Protein AF-A0A7Y4TF47-F1 (afdb_monomer_lite)

Radius of gyration: 18.46 Å; chains: 1; bounding box: 46×38×49 Å

pLDDT: mean 93.74, std 9.65, range [33.19, 98.75]

Sequence (230 aa):
VYDLLIEALPPLPFFGERDPVKQDLPLPLTLAPALSTHVWNFVHEVVAVQLLRPALIAKFHEPLQRHYDLVFGPGAREQAGSLPGGTSGGRLMLRRPGYHLDPHRDPKRSLLTCLLYLARPGDDERYGTQIFRVEGDAEAGYKQTYYPEQEGHRCELAGVVPFRANTMLVFLNSKGAHGADIPEDAPADLERYTYQFYVTPRADALSALVKSLPKERRAQWRNKGQARGA

Secondary structure (DSSP, 8-state):
-HHHHHHTPPPGGGS-TT-SSEEEEESS-SSS-HHHHHHHHHIIIIIIIIIIHHHHHHHTHHHHHHHHHHHT-GGGHHHHHTSPEEEEEEEEEEE-TT-EEEEEB--TT--EEEEEE-PPTT--GGGSEEEEEETT------SS-B-GGGGT--EEEEEEE---TTEEEEEESSSSEEEEE--TTS-TT--EEEEEEEEEE-HHHHHHHHHHS-HHHHHTTS-GGGTT--

Foldseek 3Di:
DLVLQLVLPFPPVQFDDPDPFKTKHAPPDPDGPPSNNVVLNCCQVPVVWPPVLVVVCVVCVVVQLVQCCQQQNNVCSVLQNPFAKGKDDWIKIKGFAPDWWAWKFAFPQQFKKKKAWSDDVPAFFQFAKWWWAKPPWGQAQAGGIGHSVVVVIDTHTPDGGTRDRGDMDMDGRGGTTMITHHHNPHPRPHMTIITIMGIGGDPVSVVVSLVPGDPVSVRSNDHPVPPPPD

Structure (mmCIF, N/CA/C/O backbone):
data_AF-A0A7Y4TF47-F1
#
_entry.id   AF-A0A7Y4TF47-F1
#
loop_
_atom_site.group_PDB
_atom_site.id
_atom_site.type_symbol
_atom_site.label_atom_id
_atom_site.label_alt_id
_atom_site.label_comp_id
_atom_site.label_asym_id
_atom_site.label_entity_id
_atom_site.label_seq_id
_atom_site.pdbx_PDB_ins_code
_atom_site.Cartn_x
_atom_site.Cartn_y
_atom_site.Cartn_z
_atom_site.occupancy
_atom_site.B_iso_or_equiv
_atom_site.auth_seq_id
_atom_site.auth_comp_id
_atom_site.auth_asym_id
_atom_site.auth_atom_id
_atom_site.pdbx_PDB_model_num
ATOM 1 N N . VAL A 1 1 ? 0.210 -14.807 -17.943 1.00 87.12 1 VAL A N 1
ATOM 2 C CA . VAL A 1 1 ? -0.611 -13.757 -17.277 1.00 87.12 1 VAL A CA 1
ATOM 3 C C . VAL A 1 1 ? 0.272 -12.694 -16.652 1.00 87.12 1 VAL A C 1
ATOM 5 O O . VAL A 1 1 ? 0.048 -11.533 -16.944 1.00 87.12 1 VAL A O 1
ATOM 8 N N . TYR A 1 2 ? 1.271 -13.057 -15.841 1.00 96.38 2 TYR A N 1
ATOM 9 C CA . TYR A 1 2 ? 2.170 -12.069 -15.237 1.00 96.38 2 TYR A CA 1
ATOM 10 C C . TYR A 1 2 ? 2.961 -11.251 -16.270 1.00 96.38 2 TYR A C 1
ATOM 12 O O . TYR A 1 2 ? 2.981 -10.031 -16.171 1.00 96.38 2 TYR A O 1
ATOM 20 N N . ASP A 1 3 ? 3.502 -11.893 -17.309 1.00 97.50 3 ASP A N 1
ATOM 21 C CA . ASP A 1 3 ? 4.266 -11.200 -18.362 1.00 97.50 3 ASP A CA 1
ATOM 22 C C . ASP A 1 3 ? 3.454 -10.097 -19.054 1.00 97.50 3 ASP A C 1
ATOM 24 O O . ASP A 1 3 ? 3.976 -9.021 -19.316 1.00 97.50 3 ASP A O 1
ATOM 28 N N . LEU A 1 4 ? 2.146 -10.315 -19.242 1.00 98.19 4 LEU A N 1
ATOM 29 C CA . LEU A 1 4 ? 1.234 -9.306 -19.786 1.00 98.19 4 LEU A CA 1
ATOM 30 C C . LEU A 1 4 ? 1.113 -8.080 -18.869 1.00 98.19 4 LEU A C 1
ATOM 32 O O . LEU A 1 4 ? 0.952 -6.969 -19.360 1.00 98.19 4 LEU A O 1
ATOM 36 N N . LEU A 1 5 ? 1.185 -8.252 -17.544 1.00 98.19 5 LEU A N 1
ATOM 37 C CA . LEU A 1 5 ? 1.170 -7.117 -16.613 1.00 98.19 5 LEU A CA 1
ATOM 38 C C . LEU A 1 5 ? 2.427 -6.262 -16.772 1.00 98.19 5 LEU A C 1
ATOM 40 O O . LEU A 1 5 ? 2.341 -5.038 -16.720 1.00 98.19 5 LEU A O 1
ATOM 44 N N . ILE A 1 6 ? 3.572 -6.914 -16.975 1.00 98.38 6 ILE A N 1
ATOM 45 C CA . ILE A 1 6 ? 4.859 -6.253 -17.193 1.00 98.38 6 ILE A CA 1
ATOM 46 C C . ILE A 1 6 ? 4.865 -5.537 -18.546 1.00 98.38 6 ILE A C 1
ATOM 48 O O . ILE A 1 6 ? 5.194 -4.358 -18.601 1.00 98.38 6 ILE A O 1
ATOM 52 N N . GLU A 1 7 ? 4.434 -6.208 -19.617 1.00 98.19 7 GLU A N 1
ATOM 53 C CA . GLU A 1 7 ? 4.303 -5.621 -20.958 1.00 98.19 7 GLU A CA 1
ATOM 54 C C . GLU A 1 7 ? 3.343 -4.423 -20.969 1.00 98.19 7 GLU A C 1
ATOM 56 O O . GLU A 1 7 ? 3.581 -3.423 -21.642 1.00 98.19 7 GLU A O 1
ATOM 61 N N . ALA A 1 8 ? 2.265 -4.498 -20.187 1.00 98.38 8 ALA A N 1
ATOM 62 C CA . ALA A 1 8 ? 1.270 -3.443 -20.099 1.00 98.38 8 ALA A CA 1
ATOM 63 C C . ALA A 1 8 ? 1.662 -2.289 -19.162 1.00 98.38 8 ALA A C 1
ATOM 65 O O . ALA A 1 8 ? 0.854 -1.370 -18.989 1.00 98.38 8 ALA A O 1
ATOM 66 N N . LEU A 1 9 ? 2.841 -2.297 -18.527 1.00 98.38 9 LEU A N 1
ATOM 67 C CA . LEU A 1 9 ? 3.305 -1.151 -17.741 1.00 98.38 9 LEU A CA 1
ATOM 68 C C . LEU A 1 9 ? 3.319 0.116 -18.617 1.00 98.38 9 LEU A C 1
ATOM 70 O O . LEU A 1 9 ? 3.890 0.102 -19.709 1.00 98.38 9 LEU A O 1
ATOM 74 N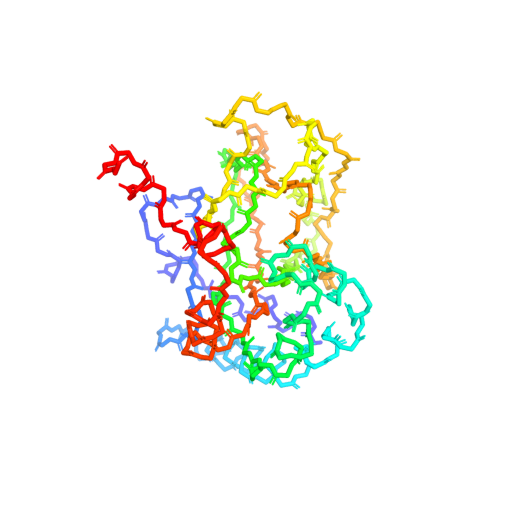 N . PRO A 1 10 ? 2.686 1.219 -18.177 1.00 97.38 10 PRO A N 1
ATOM 75 C CA . PRO A 1 10 ? 2.744 2.474 -18.911 1.00 97.38 10 PRO A CA 1
ATOM 76 C C . PRO A 1 10 ? 4.199 2.943 -19.094 1.00 97.38 10 PRO A C 1
ATOM 78 O O . PRO A 1 10 ? 4.995 2.830 -18.162 1.00 97.38 10 PRO A O 1
ATOM 81 N N . PRO A 1 11 ? 4.562 3.513 -20.254 1.00 96.06 11 PRO A N 1
ATOM 82 C CA . PRO A 1 11 ? 5.862 4.149 -20.438 1.00 96.06 11 PRO A CA 1
ATOM 83 C C . PRO A 1 11 ? 6.107 5.299 -19.447 1.00 96.06 11 PRO A C 1
ATOM 85 O O . PRO A 1 11 ? 5.163 5.927 -18.964 1.00 96.06 11 PRO A O 1
ATOM 88 N N . LEU A 1 12 ? 7.378 5.636 -19.207 1.00 94.25 12 LEU A N 1
ATOM 89 C CA . LEU A 1 12 ? 7.782 6.671 -18.242 1.00 94.25 12 LEU A CA 1
ATOM 90 C C . LEU A 1 12 ? 7.078 8.029 -18.382 1.00 94.25 12 LEU A C 1
ATOM 92 O O . LEU A 1 12 ? 6.727 8.582 -17.344 1.00 94.25 12 LEU A O 1
ATOM 96 N N . PRO A 1 13 ? 6.792 8.559 -19.591 1.00 94.31 13 PRO A N 1
ATOM 97 C CA . PRO A 1 13 ? 6.071 9.828 -19.729 1.00 94.31 13 PRO A CA 1
ATOM 98 C C . PRO A 1 13 ? 4.669 9.856 -19.094 1.00 94.31 13 PRO A C 1
ATOM 100 O O . PRO A 1 13 ? 4.104 10.930 -18.915 1.00 94.31 13 PRO A O 1
ATOM 103 N N . PHE A 1 14 ? 4.088 8.698 -18.759 1.00 95.25 14 PHE A N 1
ATOM 104 C CA . PHE A 1 14 ? 2.799 8.613 -18.064 1.00 95.25 14 PHE A CA 1
ATOM 105 C C . PHE A 1 14 ? 2.936 8.634 -16.534 1.00 95.25 14 PHE A C 1
ATOM 107 O O . PHE A 1 14 ? 1.951 8.857 -15.832 1.00 95.25 14 PHE A O 1
ATOM 114 N N . PHE A 1 15 ? 4.141 8.424 -16.000 1.00 92.44 15 PHE A N 1
ATOM 115 C CA . PHE A 1 15 ? 4.452 8.587 -14.584 1.00 92.44 15 PHE A CA 1
ATOM 116 C C . PHE A 1 15 ? 4.814 10.062 -14.334 1.00 92.44 15 PHE A C 1
ATOM 118 O O . PHE A 1 15 ? 5.715 10.601 -14.967 1.00 92.44 15 PHE A O 1
ATOM 125 N N . GLY A 1 16 ? 4.079 10.747 -13.448 1.00 79.81 16 GLY A N 1
ATOM 126 C CA . GLY A 1 16 ? 4.164 12.210 -13.289 1.00 79.81 16 GLY A CA 1
ATOM 127 C C . GLY A 1 16 ? 5.568 12.754 -12.968 1.00 79.81 16 GLY A C 1
ATOM 128 O O . GLY A 1 16 ? 6.373 12.092 -12.320 1.00 79.81 16 GLY A O 1
ATOM 129 N N . GLU A 1 17 ? 5.846 13.988 -13.397 1.00 69.50 17 GLU A N 1
ATOM 130 C CA . GLU A 1 17 ? 7.211 14.532 -13.558 1.00 69.50 17 GLU A CA 1
ATOM 131 C C . GLU A 1 17 ? 7.863 15.153 -12.306 1.00 69.50 17 GLU A C 1
ATOM 133 O O . GLU A 1 17 ? 9.038 15.504 -12.347 1.00 69.50 17 GLU A O 1
ATOM 138 N N . ARG A 1 18 ? 7.144 15.344 -11.188 1.00 78.00 18 ARG A N 1
ATOM 139 C CA . ARG A 1 18 ? 7.663 16.196 -10.092 1.00 78.00 18 ARG A CA 1
ATOM 140 C C . ARG A 1 18 ? 8.843 15.607 -9.317 1.00 78.00 18 ARG A C 1
ATOM 142 O O . ARG A 1 18 ? 9.630 16.377 -8.780 1.00 78.00 18 ARG A O 1
ATOM 149 N N . ASP A 1 19 ? 8.935 14.287 -9.224 1.00 91.19 19 ASP A N 1
ATOM 150 C CA . ASP A 1 19 ? 9.984 13.592 -8.479 1.00 91.19 19 ASP A CA 1
ATOM 151 C C . ASP A 1 19 ? 10.457 12.385 -9.308 1.00 91.19 19 ASP A C 1
ATOM 153 O O . ASP A 1 19 ? 9.696 11.426 -9.463 1.00 91.19 19 ASP A O 1
ATOM 157 N N . PRO A 1 20 ? 11.680 12.411 -9.871 1.00 91.94 20 PRO A N 1
ATOM 158 C CA . PRO A 1 20 ? 12.181 11.326 -10.715 1.00 91.94 20 PRO A CA 1
ATOM 159 C C . PRO A 1 20 ? 12.472 10.036 -9.929 1.00 91.94 20 PRO A C 1
ATOM 161 O O . PRO A 1 20 ? 12.557 8.958 -10.525 1.00 91.94 20 PRO A O 1
ATOM 164 N N . VAL A 1 21 ? 12.606 10.126 -8.604 1.00 95.81 21 VAL A N 1
ATOM 165 C CA . VAL A 1 21 ? 12.891 9.003 -7.705 1.00 95.81 21 VAL A CA 1
ATOM 166 C C . VAL A 1 21 ? 11.600 8.317 -7.261 1.00 95.81 21 VAL A C 1
ATOM 168 O O . VAL A 1 21 ? 11.559 7.091 -7.128 1.00 95.81 21 VAL A O 1
ATOM 171 N N . LYS A 1 22 ? 10.524 9.086 -7.059 1.00 95.69 22 LYS A N 1
ATOM 172 C CA . LYS A 1 22 ? 9.227 8.595 -6.581 1.00 95.69 22 LYS A CA 1
ATOM 173 C C . LYS A 1 22 ? 8.083 9.060 -7.479 1.00 95.69 22 LYS A C 1
ATOM 175 O O . LYS A 1 22 ? 7.508 10.128 -7.282 1.00 95.69 22 LYS A O 1
ATOM 180 N N . GLN A 1 23 ? 7.648 8.178 -8.375 1.00 96.94 23 GLN A N 1
ATOM 181 C CA . GLN A 1 23 ? 6.526 8.462 -9.266 1.00 96.94 23 GLN A CA 1
ATOM 182 C C . GLN A 1 23 ? 5.333 7.549 -8.997 1.00 96.94 23 GLN A C 1
ATOM 184 O O . GLN A 1 23 ? 5.471 6.335 -8.846 1.00 96.94 23 GLN A O 1
ATOM 189 N N . ASP A 1 24 ? 4.143 8.136 -8.960 1.00 95.88 24 ASP A N 1
ATOM 190 C CA . ASP A 1 24 ? 2.884 7.425 -8.764 1.00 95.88 24 ASP A CA 1
ATOM 191 C C . ASP A 1 24 ? 1.949 7.701 -9.942 1.00 95.88 24 ASP A C 1
ATOM 193 O O . ASP A 1 24 ? 1.802 8.844 -10.375 1.00 95.88 24 ASP A O 1
ATOM 197 N N . LEU A 1 25 ? 1.290 6.653 -10.428 1.00 96.88 25 LEU A N 1
ATOM 198 C CA . LEU A 1 25 ? 0.299 6.720 -11.492 1.00 96.88 25 LEU A CA 1
ATOM 199 C C . LEU A 1 25 ? -1.026 6.125 -10.981 1.00 96.88 25 LEU A C 1
ATOM 201 O O . LEU A 1 25 ? -1.118 4.907 -10.792 1.00 96.88 25 LEU A O 1
ATOM 205 N N . PRO A 1 26 ? -2.034 6.963 -10.672 1.00 97.19 26 PRO A N 1
ATOM 206 C CA . PRO A 1 26 ? -3.294 6.502 -10.095 1.00 97.19 26 PRO A CA 1
ATOM 207 C C . PRO A 1 26 ? -4.106 5.650 -11.077 1.00 97.19 26 PRO A C 1
ATOM 209 O O . PRO A 1 26 ? -4.053 5.857 -12.286 1.00 97.19 26 PRO A O 1
ATOM 212 N N . LEU A 1 27 ? -4.893 4.720 -10.530 1.00 96.75 27 LEU A N 1
ATOM 213 C CA . LEU A 1 27 ? -5.878 3.924 -11.263 1.00 96.75 27 LEU A CA 1
ATOM 214 C C . LEU A 1 27 ? -7.314 4.357 -10.902 1.00 96.75 27 LEU A C 1
ATOM 216 O O . LEU A 1 27 ? -7.552 4.752 -9.753 1.00 96.75 27 LEU A O 1
ATOM 220 N N . PRO A 1 28 ? -8.277 4.252 -11.839 1.00 97.06 28 PRO A N 1
ATOM 221 C CA . PRO A 1 28 ? -8.116 3.771 -13.219 1.00 97.06 28 PRO A CA 1
ATOM 222 C C . PRO A 1 28 ? -7.331 4.750 -14.109 1.00 97.06 28 PRO A C 1
ATOM 224 O O . PRO A 1 28 ? -7.354 5.962 -13.895 1.00 97.06 28 PRO A O 1
ATOM 227 N N . LEU A 1 29 ? -6.637 4.215 -15.114 1.00 96.31 29 LEU A N 1
ATOM 228 C CA . LEU A 1 29 ? -5.954 5.004 -16.136 1.00 96.31 29 LEU 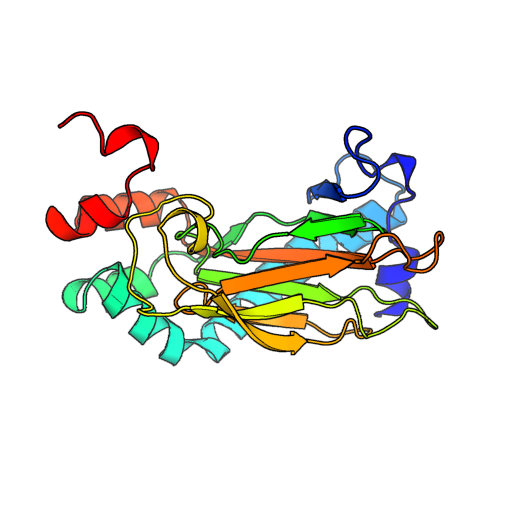A CA 1
ATOM 229 C C . LEU A 1 29 ? -6.995 5.654 -17.046 1.00 96.31 29 LEU A C 1
ATOM 231 O O . LEU A 1 29 ? -7.823 4.967 -17.648 1.00 96.31 29 LEU A O 1
ATOM 235 N N . THR A 1 30 ? -6.922 6.977 -17.165 1.00 94.81 30 THR A N 1
ATOM 236 C CA . THR A 1 30 ? -7.722 7.764 -18.114 1.00 94.81 30 THR A CA 1
ATOM 237 C C . THR A 1 30 ? -6.948 8.089 -19.390 1.00 94.81 30 THR A C 1
ATOM 239 O O . THR A 1 30 ? -7.553 8.244 -20.447 1.00 94.81 30 THR A O 1
ATOM 242 N N . LEU A 1 31 ? -5.615 8.168 -19.303 1.00 94.44 31 LEU A N 1
ATOM 243 C CA . LEU A 1 31 ? -4.715 8.480 -20.410 1.00 94.44 31 LEU A CA 1
ATOM 244 C C . LEU A 1 31 ? -3.443 7.625 -20.314 1.00 94.44 31 LEU A C 1
ATOM 246 O O . LEU A 1 31 ? -2.585 7.878 -19.474 1.00 94.44 31 LEU A O 1
ATOM 250 N N . ALA A 1 32 ? -3.342 6.608 -21.168 1.00 96.69 32 ALA A N 1
ATOM 251 C CA . ALA A 1 32 ? -2.198 5.705 -21.313 1.00 96.69 32 ALA A CA 1
ATOM 252 C C . ALA A 1 32 ? -2.316 4.944 -22.653 1.00 96.69 32 ALA A C 1
ATOM 254 O O . ALA A 1 32 ? -3.378 5.008 -23.288 1.00 96.69 32 ALA A O 1
ATOM 255 N N . PRO A 1 33 ? -1.280 4.208 -23.107 1.00 98.06 33 PRO A N 1
ATOM 256 C CA . PRO A 1 33 ? -1.409 3.320 -24.258 1.00 98.06 33 PRO A CA 1
ATOM 257 C C . PRO A 1 33 ? -2.570 2.341 -24.072 1.00 98.06 33 PRO A C 1
ATOM 259 O O . PRO A 1 33 ? -2.869 1.921 -22.952 1.00 98.06 33 PRO A O 1
ATOM 262 N N . ALA A 1 34 ? -3.219 1.955 -25.174 1.00 98.31 34 ALA A N 1
ATOM 263 C CA . ALA A 1 34 ? -4.436 1.148 -25.123 1.00 98.31 34 ALA A CA 1
ATOM 264 C C . ALA A 1 34 ? -4.251 -0.134 -24.297 1.00 98.31 34 ALA A C 1
ATOM 266 O O . ALA A 1 34 ? -5.079 -0.415 -23.432 1.00 98.31 34 ALA A O 1
ATOM 267 N N . LEU A 1 35 ? -3.147 -0.862 -24.505 1.00 98.44 35 LEU A N 1
ATOM 268 C CA . LEU A 1 35 ? -2.844 -2.079 -23.750 1.00 98.44 35 LEU A CA 1
ATOM 269 C C . LEU A 1 35 ? -2.790 -1.815 -22.238 1.00 98.44 35 LEU A C 1
ATOM 271 O O . LEU A 1 35 ? -3.474 -2.496 -21.476 1.00 98.44 35 LEU A O 1
ATOM 275 N N . SER A 1 36 ? -2.047 -0.787 -21.816 1.00 98.56 36 SER A N 1
ATOM 276 C CA . SER A 1 36 ? -1.933 -0.391 -20.412 1.00 98.56 36 SER A CA 1
ATOM 277 C C . SER A 1 36 ? -3.287 -0.070 -19.795 1.00 98.56 36 SER A C 1
ATOM 279 O O . SER A 1 36 ? -3.610 -0.595 -18.732 1.00 98.56 36 SER A O 1
ATOM 281 N N . THR A 1 37 ? -4.100 0.744 -20.473 1.00 98.38 37 THR A N 1
ATOM 282 C CA . THR A 1 37 ? -5.438 1.121 -20.001 1.00 98.38 37 THR A CA 1
ATOM 283 C C . THR A 1 37 ? -6.321 -0.108 -19.802 1.00 98.38 37 THR A C 1
ATOM 285 O O . THR A 1 37 ? -6.908 -0.266 -18.736 1.00 98.38 37 THR A O 1
ATOM 288 N N . HIS A 1 38 ? -6.387 -1.013 -20.783 1.00 98.44 38 HIS A N 1
ATOM 289 C CA . HIS A 1 38 ? -7.244 -2.197 -20.691 1.00 98.44 38 HIS A CA 1
ATOM 290 C C . HIS A 1 38 ? -6.785 -3.148 -19.583 1.00 98.44 38 HIS A C 1
ATOM 292 O O . HIS A 1 38 ? -7.593 -3.564 -18.752 1.00 98.44 38 HIS A O 1
ATOM 298 N N . VAL A 1 39 ? -5.490 -3.473 -19.546 1.00 98.62 39 VAL A N 1
ATOM 299 C CA . VAL A 1 39 ? -4.944 -4.437 -18.585 1.00 98.62 39 VAL A CA 1
ATOM 300 C C . VAL A 1 39 ? -5.024 -3.892 -17.164 1.00 98.62 39 VAL A C 1
ATOM 302 O O . VAL A 1 39 ? -5.554 -4.569 -16.284 1.00 98.62 39 VAL A O 1
ATOM 305 N N . TRP A 1 40 ? -4.552 -2.669 -16.915 1.00 98.50 40 TRP A N 1
ATOM 306 C CA . TRP A 1 40 ? -4.495 -2.140 -15.553 1.00 98.50 40 TRP A CA 1
ATOM 307 C C . TRP A 1 40 ? -5.859 -1.724 -15.007 1.00 98.50 40 TRP A C 1
ATOM 309 O O . TRP A 1 40 ? -6.096 -1.919 -13.813 1.00 98.50 40 TRP A O 1
ATOM 319 N N . ASN A 1 41 ? -6.789 -1.256 -15.848 1.00 98.50 41 ASN A N 1
ATOM 320 C CA . ASN A 1 41 ? -8.162 -1.023 -15.393 1.00 98.50 41 ASN A CA 1
ATOM 321 C C . ASN A 1 41 ? -8.857 -2.351 -15.074 1.00 98.50 41 ASN A C 1
ATOM 323 O O . ASN A 1 41 ? -9.485 -2.454 -14.024 1.00 98.50 41 ASN A O 1
ATOM 327 N N . PHE A 1 42 ? -8.658 -3.406 -15.875 1.00 98.31 42 PHE A N 1
ATOM 328 C CA . PHE A 1 42 ? -9.168 -4.742 -15.543 1.00 98.31 42 PHE A CA 1
ATOM 329 C C . PHE A 1 42 ? -8.567 -5.286 -14.236 1.00 98.31 42 PHE A C 1
ATOM 331 O O . PHE A 1 42 ? -9.291 -5.781 -13.368 1.00 98.31 42 PHE A O 1
ATOM 338 N N . VAL A 1 43 ? -7.249 -5.163 -14.047 1.00 98.31 43 VAL A N 1
ATOM 339 C CA . VAL A 1 43 ? -6.582 -5.561 -12.797 1.00 98.31 43 VAL A CA 1
ATOM 340 C C . VAL A 1 43 ? -7.151 -4.792 -11.607 1.00 98.31 43 VAL A C 1
ATOM 342 O O . VAL A 1 43 ? -7.395 -5.380 -10.555 1.00 98.31 43 VAL A O 1
ATOM 345 N N . HIS A 1 44 ? -7.403 -3.495 -11.750 1.00 97.88 44 HIS A N 1
ATOM 346 C CA . HIS A 1 44 ? -7.960 -2.695 -10.670 1.00 97.88 44 HIS A CA 1
ATOM 347 C C . HIS A 1 44 ? -9.427 -3.052 -10.377 1.00 97.88 44 HIS A C 1
ATOM 349 O O . HIS A 1 44 ? -9.772 -3.425 -9.254 1.00 97.88 44 HIS A O 1
ATOM 355 N N . GLU A 1 45 ? -10.290 -2.972 -11.384 1.00 97.31 45 GLU A N 1
ATOM 356 C CA . GLU A 1 45 ? -11.748 -3.026 -11.239 1.00 97.31 45 GLU A CA 1
ATOM 357 C C . GLU A 1 45 ? -12.300 -4.442 -11.099 1.00 97.31 45 GLU A C 1
ATOM 359 O O . GLU A 1 45 ? -13.347 -4.638 -10.479 1.00 97.31 45 GLU A O 1
ATOM 364 N N . VAL A 1 46 ? -11.611 -5.439 -11.656 1.00 97.69 46 VAL A N 1
ATOM 365 C CA . VAL A 1 46 ? -12.033 -6.841 -11.596 1.00 97.69 46 VAL A CA 1
ATOM 366 C C . VAL A 1 46 ? -11.150 -7.600 -10.620 1.00 97.69 46 VAL A C 1
ATOM 368 O O . VAL A 1 46 ? -11.639 -8.092 -9.603 1.00 97.69 46 VAL A O 1
ATOM 371 N N . VAL A 1 47 ? -9.838 -7.655 -10.862 1.00 97.44 47 VAL A N 1
ATOM 372 C CA . VAL A 1 47 ? -8.955 -8.500 -10.043 1.00 97.44 47 VAL A CA 1
ATOM 373 C C . VAL A 1 47 ? -8.868 -7.984 -8.607 1.00 97.44 47 VAL A C 1
ATOM 375 O O . VAL A 1 47 ? -9.152 -8.736 -7.680 1.00 97.44 47 VAL A O 1
ATOM 378 N N . ALA A 1 48 ? -8.540 -6.712 -8.379 1.00 97.12 48 ALA A N 1
ATOM 379 C CA . ALA A 1 48 ? -8.387 -6.185 -7.024 1.00 97.12 48 ALA A CA 1
ATOM 380 C C . ALA A 1 48 ? -9.739 -6.029 -6.305 1.00 97.12 48 ALA A C 1
ATOM 382 O O . ALA A 1 48 ? -9.899 -6.504 -5.177 1.00 97.12 48 ALA A O 1
ATOM 383 N N . VAL A 1 49 ? -10.720 -5.391 -6.952 1.00 95.44 49 VAL A N 1
ATOM 384 C CA . VAL A 1 49 ? -12.021 -5.068 -6.336 1.00 95.44 49 VAL A CA 1
ATOM 385 C C . VAL A 1 49 ? -12.927 -6.290 -6.175 1.00 95.44 49 VAL A C 1
ATOM 387 O O . VAL A 1 49 ? -13.544 -6.450 -5.117 1.00 95.44 49 VAL A O 1
ATOM 390 N N . GLN A 1 50 ? -13.050 -7.132 -7.203 1.00 96.38 50 GLN A N 1
ATOM 391 C CA . GLN A 1 50 ? -14.066 -8.190 -7.229 1.00 96.38 50 GLN A CA 1
ATOM 392 C C . GLN A 1 50 ? -13.511 -9.549 -6.807 1.00 96.38 50 GLN A C 1
ATOM 394 O O . GLN A 1 50 ? -14.238 -10.304 -6.171 1.00 96.38 50 GLN A O 1
ATOM 399 N N . LEU A 1 51 ? -12.238 -9.847 -7.095 1.00 97.38 51 LEU A N 1
ATOM 400 C CA . LEU A 1 51 ? -11.644 -11.154 -6.784 1.00 97.38 51 LEU A CA 1
ATOM 401 C C . LEU A 1 51 ? -10.805 -11.133 -5.500 1.00 97.38 51 LEU A C 1
ATOM 403 O O . LEU A 1 51 ? -11.092 -11.865 -4.553 1.00 97.38 51 LEU A O 1
ATOM 407 N N . LEU A 1 52 ? -9.782 -10.277 -5.433 1.00 97.69 52 LEU A N 1
ATOM 408 C CA . LEU A 1 52 ? -8.840 -10.255 -4.314 1.00 97.69 52 LEU A CA 1
ATOM 409 C C . LEU A 1 52 ? -9.491 -9.734 -3.038 1.00 97.69 52 LEU A C 1
ATOM 411 O O . LEU A 1 52 ? -9.355 -10.370 -2.000 1.00 97.69 52 LEU A O 1
ATOM 415 N N . ARG A 1 53 ? -10.229 -8.618 -3.083 1.00 96.88 53 ARG A N 1
ATOM 416 C CA . ARG A 1 53 ? -10.866 -8.041 -1.887 1.00 96.88 53 ARG A CA 1
ATOM 417 C C . ARG A 1 53 ? -11.671 -9.069 -1.069 1.00 96.88 53 ARG A C 1
ATOM 419 O O . ARG A 1 53 ? -11.368 -9.191 0.118 1.00 96.88 53 ARG A O 1
ATOM 426 N N . PRO A 1 54 ? -12.669 -9.801 -1.613 1.00 96.38 54 PRO A N 1
ATOM 427 C CA . PRO A 1 54 ? -13.414 -10.770 -0.806 1.00 96.38 54 PRO A CA 1
ATOM 428 C C . PRO A 1 54 ? -12.532 -11.917 -0.297 1.00 96.38 54 PRO A C 1
ATOM 430 O O . PRO A 1 54 ? -12.657 -12.299 0.865 1.00 96.38 54 PRO A O 1
ATOM 433 N N . ALA A 1 55 ? -11.595 -12.415 -1.112 1.00 97.69 55 ALA A N 1
ATOM 434 C CA . ALA A 1 55 ? -10.667 -13.465 -0.692 1.00 97.69 55 ALA A CA 1
ATOM 435 C C . ALA A 1 55 ? -9.758 -13.011 0.464 1.00 97.69 55 ALA A C 1
ATOM 437 O O . ALA A 1 55 ? -9.512 -13.767 1.402 1.00 97.69 55 ALA A O 1
ATOM 438 N N . LEU A 1 56 ? -9.290 -11.761 0.432 1.00 97.75 56 LEU A N 1
ATOM 439 C CA . LEU A 1 56 ? -8.468 -11.172 1.486 1.00 97.75 56 LEU A CA 1
ATOM 440 C C . LEU A 1 56 ? -9.269 -10.926 2.765 1.00 97.75 56 LEU A C 1
ATOM 442 O O . LEU A 1 56 ? -8.774 -11.248 3.840 1.00 97.75 56 LEU A O 1
ATOM 446 N N . ILE A 1 57 ? -10.507 -10.430 2.673 1.00 96.25 57 ILE A N 1
ATOM 447 C CA . ILE A 1 57 ? -11.388 -10.294 3.845 1.00 96.25 57 ILE A CA 1
ATOM 448 C C . ILE A 1 57 ? -11.629 -11.654 4.506 1.00 96.25 57 ILE A C 1
ATOM 450 O O . ILE A 1 57 ? -11.521 -11.759 5.725 1.00 96.25 57 ILE A O 1
ATOM 454 N N . ALA A 1 58 ? -11.893 -12.700 3.717 1.00 96.69 58 ALA A N 1
ATOM 455 C CA . ALA A 1 58 ? -12.050 -14.055 4.239 1.00 96.69 58 ALA A CA 1
ATOM 456 C C . ALA A 1 58 ? -10.755 -14.560 4.900 1.00 96.69 58 ALA A C 1
ATOM 458 O O . ALA A 1 58 ? -10.777 -15.019 6.040 1.00 96.69 58 ALA A O 1
ATOM 459 N N . LYS A 1 59 ? -9.607 -14.410 4.225 1.00 97.56 59 LYS A N 1
ATOM 460 C CA . LYS A 1 59 ? -8.297 -14.849 4.732 1.00 97.56 59 LYS A CA 1
ATOM 461 C C . LYS A 1 59 ? -7.878 -14.133 6.020 1.00 97.56 59 LYS A C 1
ATOM 463 O O . LYS A 1 59 ? -7.279 -14.752 6.892 1.00 97.56 59 LYS A O 1
ATOM 468 N N . PHE A 1 60 ? -8.176 -12.842 6.138 1.00 97.06 60 PHE A N 1
ATOM 469 C CA . PHE A 1 60 ? -7.817 -12.015 7.293 1.00 97.06 60 PHE A CA 1
ATOM 470 C C . PHE A 1 60 ? -8.952 -11.881 8.313 1.00 97.06 60 PHE A C 1
ATOM 472 O O . PHE A 1 60 ? -8.845 -11.042 9.206 1.00 97.06 60 PHE A O 1
ATOM 479 N N . HIS A 1 61 ? -10.018 -12.686 8.220 1.00 95.44 61 HIS A N 1
ATOM 480 C CA . HIS A 1 61 ? -11.223 -12.505 9.030 1.00 95.44 61 HIS A CA 1
ATOM 481 C C . HIS A 1 61 ? -10.917 -12.388 10.530 1.00 95.44 61 HIS A C 1
ATOM 483 O O . HIS A 1 61 ? -11.267 -11.387 11.152 1.00 95.44 61 HIS A O 1
ATOM 489 N N . GLU A 1 62 ? -10.209 -13.359 11.107 1.00 96.00 62 GLU A N 1
ATOM 490 C CA . GLU A 1 62 ? -9.902 -13.369 12.540 1.00 96.00 62 GLU A CA 1
ATOM 491 C C . GLU A 1 62 ? -8.953 -12.220 12.966 1.00 96.00 62 GLU A C 1
ATOM 493 O O . GLU A 1 62 ? -9.286 -11.502 13.916 1.00 96.00 62 GLU A O 1
ATOM 498 N N . PRO A 1 63 ? -7.820 -11.949 12.275 1.00 96.12 63 PRO A N 1
ATOM 499 C CA . PRO A 1 63 ? -7.034 -10.737 12.519 1.00 96.12 63 PRO A CA 1
ATOM 500 C C . PRO A 1 63 ? -7.840 -9.434 12.433 1.00 96.12 63 PRO A C 1
ATOM 502 O O . PRO A 1 63 ? -7.624 -8.539 13.251 1.00 96.12 63 PRO A O 1
ATOM 505 N N . LEU A 1 64 ? -8.776 -9.326 11.485 1.00 95.69 64 LEU A N 1
ATOM 506 C CA . LEU A 1 64 ? -9.639 -8.154 11.331 1.00 95.69 64 LEU A CA 1
ATOM 507 C C . LEU A 1 64 ? -10.603 -7.999 12.507 1.00 95.69 64 LEU A C 1
ATOM 509 O O . LEU A 1 64 ? -10.738 -6.888 13.008 1.00 95.69 64 LEU A O 1
ATOM 513 N N . GLN A 1 65 ? -11.210 -9.083 13.002 1.00 94.88 65 GLN A N 1
ATOM 514 C CA . GLN A 1 65 ? -12.080 -9.014 14.184 1.00 94.88 65 GLN A CA 1
ATOM 515 C C . GLN A 1 65 ? -11.329 -8.454 15.399 1.00 94.88 65 GLN A C 1
ATOM 517 O O . GLN A 1 65 ? -11.814 -7.533 16.056 1.00 94.88 65 GLN A O 1
ATOM 522 N N . ARG A 1 66 ? -10.103 -8.939 15.644 1.00 94.19 66 ARG A N 1
ATOM 523 C CA . ARG A 1 66 ? -9.240 -8.402 16.708 1.00 94.19 66 ARG A CA 1
ATOM 524 C C . ARG A 1 66 ? -8.891 -6.936 16.479 1.00 94.19 66 ARG A C 1
ATOM 526 O O . ARG A 1 66 ? -8.886 -6.146 17.417 1.00 94.19 66 ARG A O 1
ATOM 533 N N . HIS A 1 67 ? -8.599 -6.557 15.239 1.00 93.62 67 HIS A N 1
ATOM 534 C CA . HIS A 1 67 ? -8.317 -5.167 14.903 1.00 93.62 67 HIS A CA 1
ATOM 535 C C . HIS A 1 67 ? -9.524 -4.256 15.155 1.00 93.62 67 HIS A C 1
ATOM 537 O O . HIS A 1 67 ? -9.369 -3.164 15.698 1.00 93.62 67 HIS A O 1
ATOM 543 N N . TYR A 1 68 ? -10.734 -4.716 14.836 1.00 94.69 68 TYR A N 1
ATOM 544 C CA . TYR A 1 68 ? -11.954 -3.964 15.105 1.00 94.69 68 TYR A CA 1
ATOM 545 C C . TYR A 1 68 ? -12.175 -3.735 16.599 1.00 94.69 68 TYR A C 1
ATOM 547 O O . TYR A 1 68 ? -12.549 -2.627 16.980 1.00 94.69 68 TYR A O 1
ATOM 555 N N . ASP A 1 69 ? -11.855 -4.704 17.457 1.00 93.31 69 ASP A N 1
ATOM 556 C CA . ASP A 1 69 ? -11.892 -4.484 18.909 1.00 93.31 69 ASP A CA 1
ATOM 557 C C . ASP A 1 69 ? -10.940 -3.385 19.359 1.00 93.31 69 ASP A C 1
ATOM 559 O O . ASP A 1 69 ? -11.281 -2.570 20.216 1.00 93.31 69 ASP A O 1
ATOM 563 N N . LEU A 1 70 ? -9.734 -3.370 18.790 1.00 90.75 70 LEU A N 1
ATOM 564 C CA . LEU A 1 70 ? -8.709 -2.400 19.155 1.00 90.75 70 LEU A CA 1
ATOM 565 C C . LEU A 1 70 ? -9.132 -0.984 18.761 1.00 90.75 70 LEU A C 1
ATOM 567 O O . LEU A 1 70 ? -9.027 -0.067 19.581 1.00 90.75 70 LEU A O 1
ATOM 571 N N . VAL A 1 71 ? -9.637 -0.820 17.537 1.00 90.62 71 VAL A N 1
ATOM 572 C CA . VAL A 1 71 ? -9.902 0.496 16.944 1.00 90.62 71 VAL A CA 1
ATOM 573 C C . VAL A 1 71 ? -11.303 1.024 17.269 1.00 90.62 71 VAL A C 1
ATOM 575 O O . VAL A 1 71 ? -11.466 2.207 17.574 1.00 90.62 71 VAL A O 1
ATOM 578 N N . PHE A 1 72 ? -12.326 0.170 17.213 1.00 92.44 72 PHE A N 1
ATOM 579 C CA . PHE A 1 72 ? -13.727 0.554 17.425 1.00 92.44 72 PHE A CA 1
ATOM 580 C C . PHE A 1 72 ? -14.243 0.179 18.820 1.00 92.44 72 PHE A C 1
ATOM 582 O O . PHE A 1 72 ? -15.165 0.817 19.326 1.00 92.44 72 PHE A O 1
ATOM 589 N N . GLY A 1 73 ? -13.620 -0.802 19.477 1.00 92.44 73 GLY A N 1
ATOM 590 C CA . GLY A 1 73 ? -14.093 -1.381 20.733 1.00 92.44 73 GLY A CA 1
ATOM 591 C C . GLY A 1 73 ? -14.948 -2.637 20.507 1.00 92.44 73 GLY A C 1
ATOM 592 O O . GLY A 1 73 ? -15.608 -2.754 19.472 1.00 92.44 73 GLY A O 1
ATOM 593 N N . PRO A 1 74 ? -14.998 -3.562 21.484 1.00 92.06 74 PRO A N 1
ATOM 594 C CA . PRO A 1 74 ? -15.666 -4.857 21.319 1.00 92.06 74 PRO A CA 1
ATOM 595 C C . PRO A 1 74 ? -17.168 -4.737 21.031 1.00 92.06 74 PRO A C 1
ATOM 597 O O . PRO A 1 74 ? -17.710 -5.523 20.261 1.00 92.06 74 PRO A O 1
ATOM 600 N N . GLY A 1 75 ? -17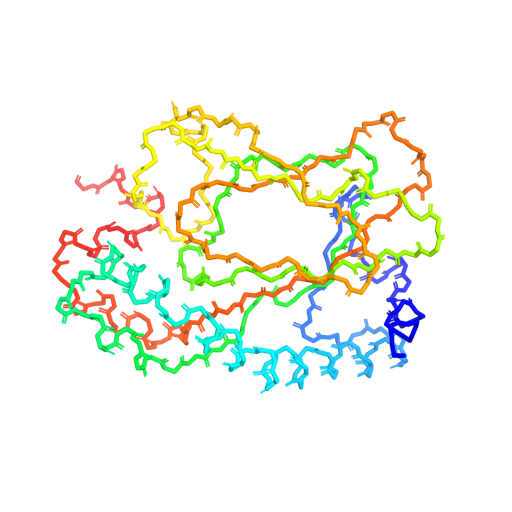.835 -3.711 21.572 1.00 92.81 75 GLY A N 1
ATOM 601 C CA . GLY A 1 75 ? -19.261 -3.462 21.323 1.00 92.81 75 GLY A CA 1
ATOM 602 C C . GLY A 1 75 ? -19.593 -2.991 19.901 1.00 92.81 75 GLY A C 1
ATOM 603 O O . GLY A 1 75 ? -20.757 -2.994 19.525 1.00 92.81 75 GLY A O 1
ATOM 604 N N . ALA A 1 76 ? -18.594 -2.595 19.108 1.00 93.81 76 ALA A N 1
ATOM 605 C CA . ALA A 1 76 ? -18.769 -2.129 17.734 1.00 93.81 76 ALA A CA 1
ATOM 606 C C . ALA A 1 76 ? -18.228 -3.123 16.690 1.00 93.81 76 ALA A C 1
ATOM 608 O O . ALA A 1 76 ? -18.285 -2.839 15.493 1.00 93.81 76 ALA A O 1
ATOM 609 N N . ARG A 1 77 ? -1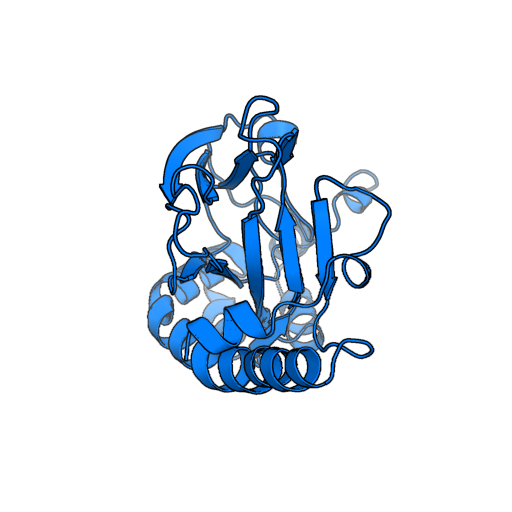7.702 -4.281 17.120 1.00 93.62 77 ARG A N 1
ATOM 610 C CA . ARG A 1 77 ? -17.046 -5.266 16.245 1.00 93.62 77 ARG A CA 1
ATOM 611 C C . ARG A 1 77 ? -17.965 -5.753 15.127 1.00 93.62 77 ARG A C 1
ATOM 613 O O . ARG A 1 77 ? -17.567 -5.730 13.967 1.00 93.62 77 ARG A O 1
ATOM 620 N N . GLU A 1 78 ? -19.179 -6.177 15.470 1.00 93.75 78 GLU A N 1
ATOM 621 C CA . GLU A 1 78 ? -20.141 -6.711 14.500 1.00 93.75 78 GLU A CA 1
ATOM 622 C C . GLU A 1 78 ? -20.505 -5.655 13.449 1.00 93.75 78 GLU A C 1
ATOM 624 O O . GLU A 1 78 ? -20.384 -5.903 12.250 1.00 93.75 78 GLU A O 1
ATOM 629 N N . GLN A 1 79 ? -20.827 -4.438 13.899 1.00 94.62 79 GLN A N 1
ATOM 630 C CA . GLN A 1 79 ? -21.125 -3.312 13.016 1.00 94.62 79 GLN A CA 1
ATOM 631 C C . GLN A 1 79 ? -19.930 -2.946 12.119 1.00 94.62 79 GLN A C 1
ATOM 633 O O . GLN A 1 79 ? -20.118 -2.623 10.948 1.00 94.62 79 GLN A O 1
ATOM 638 N N . ALA A 1 80 ? -18.699 -2.993 12.645 1.00 93.12 80 ALA A N 1
ATOM 639 C CA . ALA A 1 80 ? -17.480 -2.758 11.871 1.00 93.12 80 ALA A CA 1
ATOM 640 C C . ALA A 1 80 ? -17.261 -3.843 10.804 1.00 93.12 80 ALA A C 1
ATOM 642 O O . ALA A 1 80 ? -16.930 -3.524 9.660 1.00 93.12 80 ALA A O 1
ATOM 643 N N . GLY A 1 81 ? -17.488 -5.109 11.161 1.00 92.25 81 GLY A N 1
ATOM 644 C CA . GLY A 1 81 ? -17.376 -6.253 10.258 1.00 92.25 81 GLY A CA 1
ATOM 645 C C . GLY A 1 81 ? -18.455 -6.303 9.177 1.00 92.25 81 GLY A C 1
ATOM 646 O O . GLY A 1 81 ? -18.218 -6.881 8.119 1.00 92.25 81 GLY A O 1
ATOM 647 N N . SER A 1 82 ? -19.607 -5.668 9.405 1.00 94.00 82 SER A N 1
ATOM 648 C CA . SER A 1 82 ? -20.695 -5.570 8.429 1.00 94.00 82 SER A CA 1
ATOM 649 C C . SER A 1 82 ? -20.612 -4.331 7.533 1.00 94.00 82 SER A C 1
ATOM 651 O O . SER A 1 82 ? -21.483 -4.143 6.679 1.00 94.00 82 SER A O 1
ATOM 653 N N . LEU A 1 83 ? -19.625 -3.443 7.724 1.00 92.75 83 LEU A N 1
ATOM 654 C CA . LEU A 1 83 ? -19.507 -2.254 6.882 1.00 92.75 83 LEU A CA 1
ATOM 655 C C . LEU A 1 83 ? -19.291 -2.668 5.421 1.00 92.75 83 LEU A C 1
ATOM 657 O O . LEU A 1 83 ? -18.422 -3.499 5.141 1.00 92.75 83 LEU A O 1
ATOM 661 N N . PRO A 1 84 ? -20.004 -2.052 4.462 1.00 89.94 84 PRO A N 1
ATOM 662 C CA . PRO A 1 84 ? -19.745 -2.315 3.059 1.00 89.94 84 PRO A CA 1
ATOM 663 C C . PRO A 1 84 ? -18.278 -2.016 2.720 1.00 89.94 84 PRO A C 1
ATOM 665 O O . PRO A 1 84 ? -17.793 -0.900 2.923 1.00 89.94 84 PRO A O 1
ATOM 668 N N . GLY A 1 85 ? -17.571 -3.023 2.212 1.00 88.88 85 GLY A N 1
ATOM 669 C CA . GLY A 1 85 ? -16.165 -2.920 1.834 1.00 88.88 85 GLY A CA 1
ATOM 670 C C . GLY A 1 85 ? -15.963 -2.315 0.445 1.00 88.88 85 GLY A C 1
ATOM 671 O O . GLY A 1 85 ? -16.808 -2.418 -0.441 1.00 88.88 85 GLY A O 1
ATOM 672 N N . GLY A 1 86 ? -14.790 -1.742 0.219 1.00 92.50 86 GLY A N 1
ATOM 673 C CA . GLY A 1 86 ? -14.310 -1.222 -1.056 1.00 92.50 86 GLY A CA 1
ATOM 674 C C . GLY A 1 86 ? -12.800 -1.404 -1.179 1.00 92.50 86 GLY A C 1
ATOM 675 O O . GLY A 1 86 ? -12.141 -1.900 -0.260 1.00 92.50 86 GLY A O 1
ATOM 676 N N . THR A 1 87 ? -12.254 -0.994 -2.317 1.00 94.12 87 THR A N 1
ATOM 677 C CA . THR A 1 87 ? -10.821 -0.721 -2.434 1.00 94.12 87 THR A CA 1
ATOM 678 C C . THR A 1 87 ? -10.598 0.784 -2.545 1.00 94.12 87 THR A C 1
ATOM 680 O O . THR A 1 87 ? -11.520 1.546 -2.838 1.00 94.12 87 THR A O 1
ATOM 683 N N . SER A 1 88 ? -9.388 1.245 -2.247 1.00 94.56 88 SER A N 1
ATOM 684 C CA . SER A 1 88 ? -9.009 2.646 -2.448 1.00 94.56 88 SER A CA 1
ATOM 685 C C . SER A 1 88 ? -7.521 2.776 -2.734 1.00 94.56 88 SER A C 1
ATOM 687 O O . SER A 1 88 ? -6.759 1.840 -2.498 1.00 94.56 88 SER A O 1
ATOM 689 N N . GLY A 1 89 ? -7.107 3.946 -3.226 1.00 92.19 89 GLY A N 1
ATOM 690 C CA . GLY A 1 89 ? -5.691 4.267 -3.407 1.00 92.19 89 GLY A CA 1
ATOM 691 C C . GLY A 1 89 ? -4.973 3.388 -4.431 1.00 92.19 89 GLY A C 1
ATOM 692 O O . GLY A 1 89 ? -3.761 3.237 -4.312 1.00 92.19 89 GLY A O 1
ATOM 693 N N . GLY A 1 90 ? -5.714 2.814 -5.388 1.00 97.38 90 GLY A N 1
ATOM 694 C CA . GLY A 1 90 ? -5.162 2.041 -6.497 1.00 97.38 90 GLY A CA 1
ATOM 695 C C . GLY A 1 90 ? -4.165 2.876 -7.291 1.00 97.38 90 GLY A C 1
ATOM 696 O O . GLY A 1 90 ? -4.534 3.932 -7.801 1.00 97.38 90 GLY A O 1
ATOM 697 N N . ARG A 1 91 ? -2.909 2.435 -7.373 1.00 98.00 91 ARG A N 1
ATOM 698 C CA . ARG A 1 91 ? -1.868 3.123 -8.148 1.00 98.00 91 ARG A CA 1
ATOM 699 C C . ARG A 1 91 ? -0.730 2.193 -8.540 1.00 98.00 91 ARG A C 1
ATOM 701 O O . ARG A 1 91 ? -0.370 1.295 -7.778 1.00 98.00 91 ARG A O 1
ATOM 708 N N . LEU A 1 92 ? -0.136 2.458 -9.695 1.00 98.44 92 LEU A N 1
ATOM 709 C CA . LEU A 1 92 ? 1.194 1.974 -10.040 1.00 98.44 92 LEU A CA 1
ATOM 710 C C . LEU A 1 92 ? 2.231 2.902 -9.413 1.00 98.44 92 LEU A C 1
ATOM 712 O O . LEU A 1 92 ? 2.077 4.121 -9.421 1.00 98.44 92 LEU A O 1
ATOM 716 N N . MET A 1 93 ? 3.276 2.317 -8.855 1.00 98.12 93 MET A N 1
ATOM 717 C CA . MET A 1 93 ? 4.362 3.014 -8.184 1.00 98.12 93 MET A CA 1
ATOM 718 C C . MET A 1 93 ? 5.670 2.650 -8.861 1.00 98.12 93 MET A C 1
ATOM 720 O O . MET A 1 93 ? 5.944 1.466 -9.035 1.00 98.12 93 MET A O 1
ATOM 724 N N . LEU A 1 94 ? 6.472 3.657 -9.179 1.00 98.00 94 LEU A N 1
ATOM 725 C CA . LEU A 1 94 ? 7.820 3.522 -9.711 1.00 98.00 94 LEU A CA 1
ATOM 726 C C . LEU A 1 94 ? 8.802 4.179 -8.747 1.00 98.00 94 LEU A C 1
ATOM 728 O O . LEU A 1 94 ? 8.610 5.339 -8.368 1.00 98.00 94 LEU A O 1
ATOM 732 N N . ARG A 1 95 ? 9.798 3.406 -8.303 1.00 97.94 95 ARG A N 1
ATOM 733 C CA . ARG A 1 95 ? 10.866 3.832 -7.390 1.00 97.94 95 ARG A CA 1
ATOM 734 C C . ARG A 1 95 ? 12.237 3.550 -7.991 1.00 97.94 95 ARG A C 1
ATOM 736 O O . ARG A 1 95 ? 12.403 2.525 -8.647 1.00 97.94 95 ARG A O 1
ATOM 743 N N . ARG A 1 96 ? 13.189 4.446 -7.751 1.00 97.94 96 ARG A N 1
ATOM 744 C CA . ARG A 1 96 ? 14.557 4.416 -8.296 1.00 97.94 96 ARG A CA 1
ATOM 745 C C . ARG A 1 96 ? 15.604 4.630 -7.192 1.00 97.94 96 ARG A C 1
ATOM 747 O O . ARG A 1 96 ? 15.194 4.907 -6.061 1.00 97.94 96 ARG A O 1
ATOM 754 N N . PRO A 1 97 ? 16.914 4.490 -7.478 1.00 98.44 97 PRO A N 1
ATOM 755 C CA . PRO A 1 97 ? 17.973 4.821 -6.523 1.00 98.44 97 PRO A CA 1
ATOM 756 C C . PRO A 1 97 ? 17.775 6.186 -5.853 1.00 98.44 97 PRO A C 1
ATOM 758 O O . PRO A 1 97 ? 17.312 7.136 -6.486 1.00 98.44 97 PRO A O 1
ATOM 761 N N . GLY A 1 98 ? 18.079 6.252 -4.557 1.00 98.12 98 GLY A N 1
ATOM 762 C CA . GLY A 1 98 ? 17.800 7.397 -3.683 1.00 98.12 98 GLY A CA 1
ATOM 763 C C . GLY A 1 98 ? 16.391 7.411 -3.081 1.00 98.12 98 GLY A C 1
ATOM 764 O O . GLY A 1 98 ? 16.045 8.326 -2.333 1.00 98.12 98 GLY A O 1
ATOM 765 N N . TYR A 1 99 ? 15.542 6.424 -3.387 1.00 98.00 99 TYR A N 1
ATOM 766 C CA . TYR A 1 99 ? 14.207 6.360 -2.802 1.00 98.00 99 TYR A CA 1
ATOM 767 C C . TYR A 1 99 ? 14.260 5.933 -1.338 1.00 98.00 99 TYR A C 1
ATOM 769 O O . TYR A 1 99 ? 14.560 4.780 -1.042 1.00 98.00 99 TYR A O 1
ATOM 777 N N . HIS A 1 100 ? 13.832 6.826 -0.449 1.00 97.88 100 HIS A N 1
ATOM 778 C CA . HIS A 1 100 ? 13.637 6.531 0.964 1.00 97.88 100 HIS A CA 1
ATOM 779 C C . HIS A 1 100 ? 12.180 6.754 1.384 1.00 97.88 100 HIS A C 1
ATOM 781 O O . HIS A 1 100 ? 11.535 7.736 0.999 1.00 97.88 100 HIS A O 1
ATOM 787 N N . LEU A 1 101 ? 11.646 5.836 2.183 1.00 97.81 101 LEU A N 1
ATOM 788 C CA . LEU A 1 101 ? 10.357 5.974 2.842 1.00 97.81 101 LEU A CA 1
ATOM 789 C C . LEU A 1 101 ? 10.467 5.503 4.290 1.00 97.81 101 LEU A C 1
ATOM 791 O O . LEU A 1 101 ? 10.506 4.294 4.538 1.00 97.81 101 LEU A O 1
ATOM 795 N N . ASP A 1 102 ? 10.434 6.476 5.204 1.00 98.25 102 ASP A N 1
ATOM 796 C CA . ASP A 1 102 ? 10.492 6.265 6.650 1.00 98.25 102 ASP A CA 1
ATOM 797 C C . ASP A 1 102 ? 9.481 5.203 7.122 1.00 98.25 102 ASP A C 1
ATOM 799 O O . ASP A 1 102 ? 8.385 5.078 6.545 1.00 98.25 102 ASP A O 1
ATOM 803 N N . PRO A 1 103 ? 9.784 4.481 8.217 1.00 98.31 103 PRO A N 1
ATOM 804 C CA . PRO A 1 103 ? 8.829 3.603 8.876 1.00 98.31 103 PRO A CA 1
ATOM 805 C C . PRO A 1 103 ? 7.502 4.318 9.160 1.00 98.31 103 PRO A C 1
ATOM 807 O O . PRO A 1 103 ? 7.431 5.308 9.891 1.00 98.31 103 PRO A O 1
ATOM 810 N N . HIS A 1 104 ? 6.415 3.795 8.597 1.00 97.50 104 HIS A N 1
ATOM 811 C CA . HIS A 1 104 ? 5.082 4.357 8.762 1.00 97.50 104 HIS A CA 1
ATOM 812 C C . HIS A 1 104 ? 3.977 3.297 8.799 1.00 97.50 104 HIS A C 1
ATOM 814 O O . HIS A 1 104 ? 4.146 2.128 8.438 1.00 97.50 104 HIS A O 1
ATOM 820 N N . ARG A 1 105 ? 2.802 3.738 9.244 1.00 95.94 105 ARG A N 1
ATOM 821 C CA . ARG A 1 105 ? 1.512 3.069 9.076 1.00 95.94 105 ARG A CA 1
ATOM 822 C C . ARG A 1 105 ? 0.694 3.840 8.063 1.00 95.94 105 ARG A C 1
ATOM 824 O O . ARG A 1 105 ? 0.703 5.074 8.049 1.00 95.94 105 ARG A O 1
ATOM 831 N N . ASP A 1 106 ? -0.038 3.108 7.243 1.00 96.06 106 ASP A N 1
ATOM 832 C CA . ASP A 1 106 ? -0.955 3.696 6.279 1.00 96.06 106 ASP A CA 1
ATOM 833 C C . ASP A 1 106 ? -2.112 4.423 6.985 1.00 96.06 106 ASP A C 1
ATOM 835 O O . ASP A 1 106 ? -2.309 4.268 8.194 1.00 96.06 106 ASP A O 1
ATOM 839 N N . PRO A 1 107 ? -2.920 5.225 6.268 1.00 93.81 107 PRO A N 1
ATOM 840 C CA . PRO A 1 107 ? -4.097 5.855 6.855 1.00 93.81 107 PRO A CA 1
ATOM 841 C C . PRO A 1 107 ? -4.984 4.839 7.581 1.00 93.81 107 PRO A C 1
ATOM 843 O O . PRO A 1 107 ? -5.327 3.806 7.015 1.00 93.81 107 PRO A O 1
ATOM 846 N N . LYS A 1 108 ? -5.434 5.161 8.800 1.00 93.25 108 LYS A N 1
ATOM 847 C CA . LYS A 1 108 ? -6.188 4.244 9.683 1.00 93.25 108 LYS A CA 1
ATOM 848 C C . LYS A 1 108 ? -7.408 3.573 9.034 1.00 93.25 108 LYS A C 1
ATOM 850 O O . LYS A 1 108 ? -7.806 2.479 9.406 1.00 93.25 108 LYS A O 1
ATOM 855 N N . ARG A 1 109 ? -8.027 4.237 8.054 1.00 93.50 109 ARG A N 1
ATOM 856 C CA . ARG A 1 109 ? -9.165 3.687 7.293 1.00 93.50 109 ARG A CA 1
ATOM 857 C C . ARG A 1 109 ? -8.792 2.500 6.391 1.00 93.50 109 ARG A C 1
ATOM 859 O O . ARG A 1 109 ? -9.665 1.707 6.054 1.00 93.50 109 ARG A O 1
ATOM 866 N N . SER A 1 110 ? -7.534 2.412 5.968 1.00 95.12 110 SER A N 1
ATOM 867 C CA . SER A 1 110 ? -7.007 1.319 5.157 1.00 95.12 110 SER A CA 1
ATOM 868 C C . SER A 1 110 ? -6.783 0.126 6.072 1.00 95.12 110 SER A C 1
ATOM 870 O O . SER A 1 110 ? -5.818 0.123 6.821 1.00 95.12 110 SER A O 1
ATOM 872 N N . LEU A 1 111 ? -7.678 -0.861 6.047 1.00 95.25 111 LEU A N 1
ATOM 873 C CA . LEU A 1 111 ? -7.591 -2.031 6.924 1.00 95.25 111 LEU A CA 1
ATOM 874 C C . LEU A 1 111 ? -6.457 -2.954 6.492 1.00 95.25 111 LEU A C 1
ATOM 876 O O . LEU A 1 111 ? -5.646 -3.369 7.313 1.00 95.25 111 LEU A O 1
ATOM 880 N N . LEU A 1 112 ? -6.402 -3.263 5.196 1.00 97.69 112 LEU A N 1
ATOM 881 C CA . LEU A 1 112 ? -5.330 -4.053 4.601 1.00 97.69 112 LEU A CA 1
ATOM 882 C C . LEU A 1 112 ? -4.609 -3.218 3.550 1.00 97.69 112 LEU A C 1
ATOM 884 O O . LEU A 1 112 ? -5.260 -2.591 2.706 1.00 97.69 112 LEU A O 1
ATOM 888 N N . THR A 1 113 ? -3.285 -3.287 3.558 1.00 98.31 113 THR A N 1
ATOM 889 C CA . THR A 1 113 ? -2.430 -2.772 2.487 1.00 98.31 113 THR A CA 1
ATOM 890 C C . THR A 1 113 ? -1.981 -3.931 1.619 1.00 98.31 113 THR A C 1
ATOM 892 O O . THR A 1 113 ? -1.557 -4.965 2.132 1.00 98.31 113 THR A O 1
ATOM 895 N N . CYS A 1 114 ? -2.115 -3.766 0.305 1.00 98.69 114 CYS A N 1
ATOM 896 C CA . CYS A 1 114 ? -1.782 -4.777 -0.689 1.00 98.69 114 CYS A CA 1
ATOM 897 C C . CYS A 1 114 ? -0.753 -4.201 -1.665 1.00 98.69 114 CYS A C 1
ATOM 899 O O . CYS A 1 114 ? -1.013 -3.166 -2.282 1.00 98.69 114 CYS A O 1
ATOM 901 N N . LEU A 1 115 ? 0.390 -4.872 -1.805 1.00 98.62 115 LEU A N 1
ATOM 902 C CA . LEU A 1 115 ? 1.503 -4.488 -2.675 1.00 98.62 115 LEU A CA 1
ATOM 903 C C . LEU A 1 115 ? 1.844 -5.660 -3.597 1.00 98.62 115 LEU A C 1
ATOM 905 O O . LEU A 1 115 ? 2.427 -6.642 -3.148 1.00 98.62 115 LEU A O 1
ATOM 909 N N . LEU A 1 116 ? 1.461 -5.576 -4.870 1.00 98.69 116 LEU A N 1
ATOM 910 C CA . LEU A 1 116 ? 1.838 -6.540 -5.904 1.00 98.69 116 LEU A CA 1
ATOM 911 C C . LEU A 1 116 ? 3.167 -6.107 -6.530 1.00 98.69 116 LEU A C 1
ATOM 913 O O . LEU A 1 116 ? 3.248 -5.034 -7.131 1.00 98.69 116 LEU A O 1
ATOM 917 N N . TYR A 1 117 ? 4.191 -6.946 -6.407 1.00 98.69 117 TYR A N 1
ATOM 918 C CA . TYR A 1 117 ? 5.515 -6.686 -6.957 1.00 98.69 117 TYR A CA 1
ATOM 919 C C . TYR A 1 117 ? 5.576 -7.021 -8.452 1.00 98.69 117 TYR A C 1
ATOM 921 O O . TYR A 1 117 ? 5.181 -8.103 -8.901 1.00 98.69 117 TYR A O 1
ATOM 929 N N . LEU A 1 118 ? 6.073 -6.061 -9.232 1.00 98.56 118 LEU A N 1
ATOM 930 C CA . LEU A 1 118 ? 6.143 -6.100 -10.694 1.00 98.56 118 LEU A CA 1
ATOM 931 C C . LEU A 1 118 ? 7.603 -6.237 -11.153 1.00 98.56 118 LEU A C 1
ATOM 933 O O . LEU A 1 118 ? 8.068 -5.460 -11.981 1.00 98.56 118 LEU A O 1
ATOM 937 N N . ALA A 1 119 ? 8.326 -7.182 -10.546 1.00 98.12 119 ALA A N 1
ATOM 938 C CA . ALA A 1 119 ? 9.719 -7.466 -10.865 1.00 98.12 119 ALA A CA 1
ATOM 939 C C . ALA A 1 119 ? 9.849 -8.097 -12.258 1.00 98.12 119 ALA A C 1
ATOM 941 O O . ALA A 1 119 ? 9.142 -9.049 -12.602 1.00 98.12 119 ALA A O 1
ATOM 942 N N . ARG A 1 120 ? 10.777 -7.567 -13.045 1.00 97.25 120 ARG A N 1
ATOM 943 C CA . ARG A 1 120 ? 11.174 -8.064 -14.363 1.00 97.25 120 ARG A CA 1
ATOM 944 C C . ARG A 1 120 ? 12.268 -9.129 -14.219 1.00 97.25 120 ARG A C 1
ATOM 946 O O . ARG A 1 120 ? 12.926 -9.204 -13.179 1.00 97.25 120 ARG A O 1
ATOM 953 N N . PRO A 1 121 ? 12.498 -9.961 -15.248 1.00 95.44 121 PRO A N 1
ATOM 954 C CA . PRO A 1 121 ? 13.633 -10.875 -15.252 1.00 95.44 121 PRO A CA 1
ATOM 955 C C . PRO A 1 121 ? 14.952 -10.127 -15.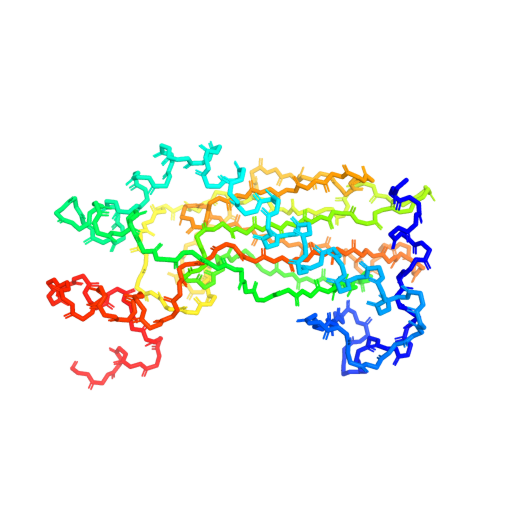006 1.00 95.44 121 PRO A C 1
ATOM 957 O O . PRO A 1 121 ? 15.284 -9.207 -15.747 1.00 95.44 121 PRO A O 1
ATOM 960 N N . GLY A 1 122 ? 15.693 -10.535 -13.974 1.00 94.38 122 GLY A N 1
ATOM 961 C CA . GLY A 1 122 ? 16.971 -9.923 -13.597 1.00 94.38 122 GLY A CA 1
ATOM 962 C C . GLY A 1 122 ? 16.882 -8.763 -12.600 1.00 94.38 122 GLY A C 1
ATOM 963 O O . GLY A 1 122 ? 17.931 -8.325 -12.135 1.00 94.38 122 GLY A O 1
ATOM 964 N N . ASP A 1 123 ? 15.681 -8.299 -12.229 1.00 96.12 123 ASP A N 1
ATOM 965 C CA . ASP A 1 123 ? 15.533 -7.298 -11.164 1.00 96.12 123 ASP A CA 1
ATOM 966 C C . ASP A 1 123 ? 16.039 -7.854 -9.815 1.00 96.12 123 ASP A C 1
ATOM 968 O O . ASP A 1 123 ? 15.886 -9.037 -9.495 1.00 96.12 123 ASP A O 1
ATOM 972 N N . ASP A 1 124 ? 16.631 -6.980 -9.003 1.00 95.19 124 ASP A N 1
ATOM 973 C CA . ASP A 1 124 ? 17.213 -7.339 -7.710 1.00 95.19 124 ASP A CA 1
ATOM 974 C C . ASP A 1 124 ? 16.143 -7.459 -6.610 1.00 95.19 124 ASP A C 1
ATOM 976 O O . ASP A 1 124 ? 15.429 -6.505 -6.282 1.00 95.19 124 ASP A O 1
ATOM 980 N N . GLU A 1 125 ? 16.064 -8.636 -5.987 1.00 97.38 125 GLU A N 1
ATOM 981 C CA . GLU A 1 125 ? 15.085 -8.940 -4.943 1.00 97.38 125 GLU A CA 1
ATOM 982 C C . GLU A 1 125 ? 15.293 -8.156 -3.633 1.00 97.38 125 GLU A C 1
ATOM 984 O O . GLU A 1 125 ? 14.374 -8.095 -2.809 1.00 97.38 125 GLU A O 1
ATOM 989 N N . ARG A 1 126 ? 16.477 -7.569 -3.399 1.00 97.12 126 ARG A N 1
ATOM 990 C CA . ARG A 1 126 ? 16.837 -6.929 -2.119 1.00 97.12 126 ARG A CA 1
ATOM 991 C C . ARG A 1 126 ? 16.016 -5.678 -1.811 1.00 97.12 126 ARG A C 1
ATOM 993 O O . ARG A 1 126 ? 15.784 -5.378 -0.642 1.00 97.12 126 ARG A O 1
ATOM 1000 N N . TYR A 1 127 ? 15.538 -4.972 -2.831 1.00 95.94 127 TYR A N 1
ATOM 1001 C CA . TYR A 1 127 ? 14.928 -3.644 -2.690 1.00 95.94 127 TYR A CA 1
ATOM 1002 C C . TYR A 1 127 ? 13.405 -3.674 -2.492 1.00 95.94 127 TYR A C 1
ATOM 1004 O O . TYR A 1 127 ? 12.677 -2.813 -2.994 1.00 95.94 127 TYR A O 1
ATOM 1012 N N . GLY A 1 128 ? 12.902 -4.685 -1.779 1.00 97.31 128 GLY A N 1
ATOM 1013 C CA . GLY A 1 128 ? 11.477 -4.858 -1.499 1.00 97.31 128 GLY A CA 1
ATOM 1014 C C . GLY A 1 128 ? 10.949 -4.000 -0.342 1.00 97.31 128 GLY A C 1
ATOM 1015 O O . GLY A 1 128 ? 11.390 -2.872 -0.119 1.00 97.31 128 GLY A O 1
ATOM 1016 N N . THR A 1 129 ? 9.943 -4.499 0.380 1.00 98.56 129 THR A N 1
ATOM 1017 C CA . THR A 1 129 ? 9.312 -3.755 1.488 1.00 98.56 129 THR A CA 1
ATOM 1018 C C . THR A 1 129 ? 9.967 -4.106 2.816 1.00 98.56 129 THR A C 1
ATOM 1020 O O . THR A 1 129 ? 10.067 -5.277 3.179 1.00 98.56 129 THR A O 1
ATOM 1023 N N . GLN A 1 130 ? 10.365 -3.089 3.571 1.00 98.69 130 GLN A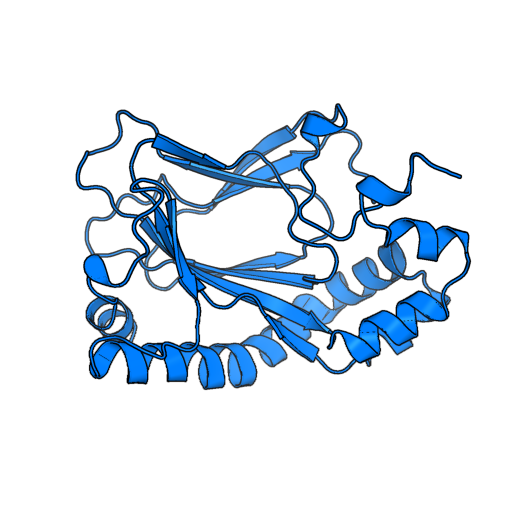 N 1
ATOM 1024 C CA . GLN A 1 130 ? 10.906 -3.240 4.917 1.00 98.69 130 GLN A CA 1
ATOM 1025 C C . GLN A 1 130 ? 9.763 -3.283 5.935 1.00 98.69 130 GLN A C 1
ATOM 1027 O O . GLN A 1 130 ? 8.831 -2.483 5.859 1.00 98.69 130 GLN A O 1
ATOM 1032 N N . ILE A 1 131 ? 9.836 -4.208 6.890 1.00 98.44 131 ILE A N 1
ATOM 1033 C CA . ILE A 1 131 ? 8.878 -4.358 7.990 1.00 98.44 131 ILE A CA 1
ATOM 1034 C C . ILE A 1 131 ? 9.594 -4.053 9.297 1.00 98.44 131 ILE A C 1
ATOM 1036 O O . ILE A 1 131 ? 10.671 -4.589 9.551 1.00 98.44 131 ILE A O 1
ATOM 1040 N N . PHE A 1 132 ? 8.978 -3.237 10.145 1.00 98.44 132 PHE A N 1
ATOM 1041 C CA . PHE A 1 132 ? 9.565 -2.749 11.386 1.00 98.44 132 PHE A CA 1
ATOM 1042 C C . PHE A 1 132 ? 8.733 -3.163 12.602 1.00 98.44 132 PHE A C 1
ATOM 1044 O O . PHE A 1 132 ? 7.498 -3.105 12.586 1.00 98.44 132 PHE A O 1
ATOM 1051 N N . ARG A 1 133 ? 9.420 -3.535 13.685 1.00 97.88 133 ARG A N 1
ATOM 1052 C CA . ARG A 1 133 ? 8.854 -3.542 15.039 1.00 97.88 133 ARG A CA 1
ATOM 1053 C C . ARG A 1 133 ? 8.902 -2.117 15.581 1.00 97.88 133 ARG A C 1
ATOM 1055 O O . ARG A 1 133 ? 9.897 -1.430 15.390 1.00 97.88 133 ARG A O 1
ATOM 1062 N N . VAL A 1 134 ? 7.842 -1.687 16.256 1.00 97.06 134 VAL A N 1
ATOM 1063 C CA . VAL A 1 134 ? 7.771 -0.363 16.888 1.00 97.06 134 VAL A CA 1
ATOM 1064 C C . VAL A 1 134 ? 7.863 -0.550 18.399 1.00 97.06 134 VAL A C 1
ATOM 1066 O O . VAL A 1 134 ? 7.119 -1.343 18.975 1.00 97.06 134 VAL A O 1
ATOM 1069 N N . GLU A 1 135 ? 8.783 0.147 19.055 1.00 96.31 135 GLU A N 1
ATOM 1070 C CA . GLU A 1 135 ? 8.907 0.099 20.509 1.00 96.31 135 GLU A CA 1
ATOM 1071 C C . GLU A 1 135 ? 7.697 0.766 21.181 1.00 96.31 135 GLU A C 1
ATOM 1073 O O . GLU A 1 135 ? 7.277 1.866 20.810 1.00 96.31 135 GLU A O 1
ATOM 1078 N N . GLY A 1 136 ? 7.111 0.084 22.171 1.00 92.31 136 GLY A N 1
ATOM 1079 C CA . GLY A 1 136 ? 5.913 0.577 22.854 1.00 92.31 136 GLY A CA 1
ATOM 1080 C C . GLY A 1 136 ? 4.694 0.672 21.932 1.00 92.31 136 GLY A C 1
ATOM 1081 O O . GLY A 1 136 ? 3.885 1.582 22.087 1.00 92.31 136 GLY A O 1
ATOM 1082 N N . ASP A 1 137 ? 4.581 -0.239 20.958 1.00 90.31 137 ASP A N 1
ATOM 1083 C CA . ASP A 1 137 ? 3.547 -0.213 19.926 1.00 90.31 137 ASP A CA 1
ATOM 1084 C C . ASP A 1 137 ? 2.113 -0.187 20.489 1.00 90.31 137 ASP A C 1
ATOM 1086 O O . ASP A 1 137 ? 1.514 -1.219 20.831 1.00 90.31 137 ASP A O 1
ATOM 1090 N N . ALA A 1 138 ? 1.560 1.023 20.537 1.00 86.25 138 ALA A N 1
ATOM 1091 C CA . ALA A 1 138 ? 0.201 1.309 20.947 1.00 86.25 138 ALA A CA 1
ATOM 1092 C C . ALA A 1 138 ? -0.637 1.848 19.778 1.00 86.25 138 ALA A C 1
ATOM 1094 O O . ALA A 1 138 ? -0.136 2.334 18.758 1.00 86.25 138 ALA A O 1
ATOM 1095 N N . GLU A 1 139 ? -1.957 1.767 19.943 1.00 84.88 139 GLU A N 1
ATOM 1096 C CA . GLU A 1 139 ? -2.905 2.382 19.019 1.00 84.88 139 GLU A CA 1
ATOM 1097 C C . GLU A 1 139 ? -2.848 3.910 19.173 1.00 84.88 139 GLU A C 1
ATOM 1099 O O . GLU A 1 139 ? -3.245 4.458 20.201 1.00 84.88 139 GLU A O 1
ATOM 1104 N N . ALA A 1 140 ? -2.352 4.603 18.147 1.00 81.94 140 ALA A N 1
ATOM 1105 C CA . ALA A 1 140 ? -2.222 6.058 18.140 1.00 81.94 140 ALA A CA 1
ATOM 1106 C C . ALA A 1 140 ? -3.478 6.744 17.573 1.00 81.94 140 ALA A C 1
ATOM 1108 O O . ALA A 1 140 ? -4.200 6.184 16.750 1.00 81.94 140 ALA A O 1
ATOM 1109 N N . GLY A 1 141 ? -3.750 7.989 17.966 1.00 84.00 141 GLY A N 1
ATOM 1110 C CA . GLY A 1 141 ? -4.855 8.779 17.413 1.00 84.00 141 GLY A CA 1
ATOM 1111 C C . GLY A 1 141 ? -4.491 9.424 16.073 1.00 84.00 141 GLY A C 1
ATOM 1112 O O . GLY A 1 141 ? -3.941 10.521 16.052 1.00 84.00 141 GLY A O 1
ATOM 1113 N N . TYR A 1 142 ? -4.806 8.773 14.952 1.00 83.75 142 TYR A N 1
ATOM 1114 C CA . TYR A 1 142 ? -4.497 9.285 13.616 1.00 83.75 142 TYR A CA 1
ATOM 1115 C C . TYR A 1 142 ? -5.574 8.924 12.592 1.00 83.75 142 TYR A C 1
ATOM 1117 O O . TYR A 1 142 ? -6.248 7.901 12.688 1.00 83.75 142 TYR A O 1
ATOM 1125 N N . LYS A 1 143 ? -5.714 9.767 11.568 1.00 86.56 143 LYS A N 1
ATOM 1126 C CA . LYS A 1 143 ? -6.555 9.487 10.392 1.00 86.56 143 LYS A CA 1
ATOM 1127 C C . LYS A 1 143 ? -5.745 9.299 9.106 1.00 86.56 143 LYS A C 1
ATOM 1129 O O . LYS A 1 143 ? -6.193 8.593 8.207 1.00 86.56 143 LYS A O 1
ATOM 1134 N N . GLN A 1 144 ? -4.579 9.934 9.028 1.00 90.81 144 GLN A N 1
ATOM 1135 C CA . GLN A 1 144 ? -3.670 9.931 7.875 1.00 90.81 144 GLN A CA 1
ATOM 1136 C C . GLN A 1 144 ? -2.468 9.023 8.136 1.00 90.81 144 GLN A C 1
ATOM 1138 O O . GLN A 1 144 ? -2.400 8.424 9.200 1.00 90.81 144 GLN A O 1
ATOM 1143 N N . THR A 1 145 ? -1.526 8.934 7.201 1.00 93.19 145 THR A N 1
ATOM 1144 C CA . THR A 1 145 ? -0.256 8.228 7.411 1.00 93.19 145 THR A CA 1
ATOM 1145 C C . THR A 1 145 ? 0.388 8.625 8.742 1.00 93.19 145 THR A C 1
ATOM 1147 O O . THR A 1 145 ? 0.450 9.810 9.088 1.00 93.19 145 THR A O 1
ATOM 1150 N N . TYR A 1 146 ? 0.824 7.624 9.499 1.00 93.31 146 TYR A N 1
ATOM 1151 C CA . TYR A 1 146 ? 1.399 7.786 10.827 1.00 93.31 146 TYR A CA 1
ATOM 1152 C C . TYR A 1 146 ? 2.854 7.332 10.825 1.00 93.31 146 TYR A C 1
ATOM 1154 O O . TYR A 1 146 ? 3.132 6.197 10.463 1.00 93.31 146 TYR A O 1
ATOM 1162 N N . TYR A 1 147 ? 3.757 8.205 11.259 1.00 95.31 147 TYR A N 1
ATOM 1163 C CA . TYR A 1 147 ? 5.190 7.942 11.366 1.00 95.31 147 TYR A CA 1
ATOM 1164 C C . TYR A 1 147 ? 5.544 7.804 12.851 1.00 95.31 147 TYR A C 1
ATOM 1166 O O . TYR A 1 147 ? 5.576 8.827 13.539 1.00 95.31 147 TYR A O 1
ATOM 1174 N N . PRO A 1 148 ? 5.756 6.582 13.380 1.00 95.06 148 PRO A N 1
ATOM 1175 C CA . PRO A 1 148 ? 6.011 6.383 14.807 1.00 95.06 148 PRO A CA 1
ATOM 1176 C C . PRO A 1 148 ? 7.252 7.128 15.314 1.00 95.06 148 PRO A C 1
ATOM 1178 O O . PRO A 1 148 ? 7.234 7.652 16.425 1.00 95.06 148 PRO A O 1
ATOM 1181 N N . GLU A 1 149 ? 8.298 7.236 14.493 1.00 95.44 149 GLU A N 1
ATOM 1182 C CA . GLU A 1 149 ? 9.544 7.921 14.868 1.00 95.44 149 GLU A CA 1
ATOM 1183 C C . GLU A 1 149 ? 9.347 9.423 15.099 1.00 95.44 149 GLU A C 1
ATOM 1185 O O . GLU A 1 149 ? 9.963 10.001 15.991 1.00 95.44 149 GLU A O 1
ATOM 1190 N N . GLN A 1 150 ? 8.401 10.047 14.391 1.00 93.88 150 GLN A N 1
ATOM 1191 C CA . GLN A 1 150 ? 8.038 11.453 14.610 1.00 93.88 150 GLN A CA 1
ATOM 1192 C C . GLN A 1 150 ? 7.315 11.687 15.948 1.00 93.88 150 GLN A C 1
ATOM 1194 O O . GLN A 1 150 ? 7.188 12.830 16.378 1.00 93.88 150 GLN A O 1
ATOM 1199 N N . GLU A 1 151 ? 6.837 10.626 16.601 1.00 91.06 151 GLU A N 1
ATOM 1200 C CA . GLU A 1 151 ? 6.239 10.664 17.943 1.00 91.06 151 GLU A CA 1
ATOM 1201 C C . GLU A 1 151 ? 7.192 10.109 19.018 1.00 91.06 151 GLU A C 1
ATOM 1203 O O . GLU A 1 151 ? 6.780 9.859 20.148 1.00 91.06 151 GLU A O 1
ATOM 1208 N N . GLY A 1 152 ? 8.470 9.905 18.679 1.00 93.94 152 GLY A N 1
ATOM 1209 C CA . GLY A 1 152 ? 9.492 9.442 19.618 1.00 93.94 152 GLY A CA 1
ATOM 1210 C C . GLY A 1 152 ? 9.531 7.929 19.839 1.00 93.94 152 GLY A C 1
ATOM 1211 O O . GLY A 1 152 ? 10.231 7.475 20.741 1.00 93.94 152 GLY A O 1
ATOM 1212 N N . HIS A 1 153 ? 8.820 7.133 19.034 1.00 95.75 153 HIS A N 1
ATOM 1213 C CA . HIS A 1 153 ? 8.959 5.676 19.074 1.00 95.75 153 HIS A CA 1
ATOM 1214 C C . HIS A 1 153 ? 10.166 5.218 18.262 1.00 95.75 153 HIS A C 1
ATOM 1216 O O . HIS A 1 153 ? 10.363 5.661 17.135 1.00 95.75 153 HIS A O 1
ATOM 1222 N N . ARG A 1 154 ? 10.923 4.251 18.779 1.00 97.50 154 ARG A N 1
ATOM 1223 C CA . ARG A 1 154 ? 11.978 3.591 18.009 1.00 97.50 154 ARG A CA 1
ATOM 1224 C C . ARG A 1 154 ? 11.385 2.556 17.051 1.00 97.50 154 ARG A C 1
ATOM 1226 O O . ARG A 1 154 ? 10.557 1.742 17.466 1.00 97.50 154 ARG A O 1
ATOM 1233 N N . CYS A 1 155 ? 11.828 2.557 15.793 1.00 98.25 155 CYS A N 1
ATOM 1234 C CA . CYS A 1 155 ? 11.503 1.510 14.825 1.00 98.25 155 CYS A CA 1
ATOM 1235 C C . CYS A 1 155 ? 12.722 0.615 14.569 1.00 98.25 155 CYS A C 1
ATOM 1237 O O . CYS A 1 155 ? 13.797 1.083 14.208 1.00 98.25 155 CYS A O 1
ATOM 1239 N N . GLU A 1 156 ? 12.557 -0.693 14.743 1.00 98.25 156 GLU A N 1
ATOM 1240 C CA . GLU A 1 156 ? 13.608 -1.686 14.515 1.00 98.25 156 GLU A CA 1
ATOM 1241 C C . GLU A 1 156 ? 13.258 -2.551 13.307 1.00 98.25 156 GLU A C 1
ATOM 1243 O O . GLU A 1 156 ? 12.178 -3.148 13.260 1.00 98.25 156 GLU A O 1
ATOM 1248 N N . LEU A 1 157 ? 14.165 -2.641 12.329 1.00 98.38 157 LEU A N 1
ATOM 1249 C CA . LEU A 1 157 ? 13.962 -3.475 11.146 1.00 98.38 157 LEU A CA 1
ATOM 1250 C C . LEU A 1 157 ? 13.788 -4.941 11.567 1.00 98.38 157 LEU A C 1
ATOM 1252 O O . LEU A 1 157 ? 14.683 -5.565 12.132 1.00 98.38 157 LEU A O 1
ATOM 1256 N N . ALA A 1 158 ? 12.614 -5.494 11.284 1.00 98.06 158 ALA A N 1
ATOM 1257 C CA . ALA A 1 158 ? 12.247 -6.867 11.606 1.00 98.06 158 ALA A CA 1
ATOM 1258 C C . ALA A 1 158 ? 12.528 -7.827 10.447 1.00 98.06 158 ALA A C 1
ATOM 1260 O O . ALA A 1 158 ? 12.760 -9.013 10.673 1.00 98.06 158 ALA A O 1
ATOM 1261 N N . GLY A 1 159 ? 12.476 -7.320 9.216 1.00 98.00 159 GLY A N 1
ATOM 1262 C CA . GLY A 1 159 ? 12.757 -8.087 8.014 1.00 98.00 159 GLY A CA 1
ATOM 1263 C C . GLY A 1 159 ? 12.472 -7.301 6.742 1.00 98.00 159 GLY A C 1
ATOM 1264 O O . GLY A 1 159 ? 11.866 -6.229 6.771 1.00 98.00 159 GLY A O 1
ATOM 1265 N N . VAL A 1 160 ? 12.901 -7.871 5.621 1.00 98.38 160 VAL A N 1
ATOM 1266 C CA . VAL A 1 160 ? 12.651 -7.344 4.278 1.00 98.38 160 VAL A CA 1
ATOM 1267 C C . VAL A 1 160 ? 11.889 -8.399 3.492 1.00 98.38 160 VAL A C 1
ATOM 1269 O O . VAL A 1 160 ? 12.315 -9.550 3.405 1.00 98.38 160 VAL A O 1
ATOM 1272 N N . VAL A 1 161 ? 10.742 -8.016 2.942 1.00 98.44 161 VAL A N 1
ATOM 1273 C CA . VAL A 1 161 ? 9.986 -8.854 2.013 1.00 98.44 161 VAL A CA 1
ATOM 1274 C C . VAL A 1 161 ? 10.590 -8.655 0.625 1.00 98.44 161 VAL A C 1
ATOM 1276 O O . VAL A 1 161 ? 10.605 -7.515 0.161 1.00 98.44 161 VAL A O 1
ATOM 1279 N N . PRO A 1 162 ? 11.094 -9.711 -0.036 1.00 98.44 162 PRO A N 1
ATOM 1280 C CA . PRO A 1 162 ? 11.850 -9.569 -1.274 1.00 98.44 162 PRO A CA 1
ATOM 1281 C C . PRO A 1 162 ? 10.968 -9.115 -2.443 1.00 98.44 162 PRO A C 1
ATOM 1283 O O . PRO A 1 162 ? 9.813 -9.534 -2.565 1.00 98.44 162 PRO A O 1
ATOM 1286 N N . PHE A 1 163 ? 11.532 -8.291 -3.327 1.00 98.38 163 PHE A N 1
ATOM 1287 C CA . PHE A 1 163 ? 10.882 -7.808 -4.546 1.00 98.38 163 PHE A CA 1
ATOM 1288 C C . PHE A 1 163 ? 10.841 -8.912 -5.613 1.00 98.38 163 PHE A C 1
ATOM 1290 O O . PHE A 1 163 ? 11.696 -8.985 -6.489 1.00 98.38 163 PHE A O 1
ATOM 1297 N N . ARG A 1 164 ? 9.862 -9.818 -5.504 1.00 98.25 164 ARG A N 1
ATOM 1298 C CA . ARG A 1 164 ? 9.745 -11.004 -6.369 1.00 98.25 164 ARG A CA 1
ATOM 1299 C C . ARG A 1 164 ? 8.620 -10.911 -7.377 1.00 98.25 164 ARG A C 1
ATOM 1301 O O . ARG A 1 164 ? 7.512 -10.477 -7.055 1.00 98.25 164 ARG A O 1
ATOM 1308 N N . ALA A 1 165 ? 8.880 -11.443 -8.565 1.00 97.94 165 ALA A N 1
ATOM 1309 C CA . ALA A 1 165 ? 7.888 -11.538 -9.618 1.00 97.94 165 ALA A CA 1
ATOM 1310 C C . ALA A 1 165 ? 6.644 -12.315 -9.161 1.00 97.94 165 ALA A C 1
ATOM 1312 O O . ALA A 1 165 ? 6.746 -13.338 -8.485 1.00 97.94 165 ALA A O 1
ATOM 1313 N N . ASN A 1 166 ? 5.464 -11.833 -9.552 1.00 97.25 166 ASN A N 1
ATOM 1314 C CA . ASN A 1 166 ? 4.171 -12.472 -9.298 1.00 97.25 166 ASN A CA 1
ATOM 1315 C C . ASN A 1 166 ? 3.889 -12.762 -7.809 1.00 97.25 166 ASN A C 1
ATOM 1317 O O . ASN A 1 166 ? 3.246 -13.754 -7.462 1.00 97.25 166 ASN A O 1
ATOM 1321 N N . THR A 1 167 ? 4.368 -11.893 -6.915 1.00 98.12 167 THR A N 1
ATOM 1322 C CA . THR A 1 167 ? 4.097 -11.984 -5.477 1.00 98.12 167 THR A CA 1
ATOM 1323 C C . THR A 1 167 ? 3.401 -10.731 -4.967 1.00 98.12 167 THR A C 1
ATOM 1325 O O . THR A 1 167 ? 3.648 -9.623 -5.441 1.00 98.12 167 THR A O 1
ATOM 1328 N N . MET A 1 168 ? 2.504 -10.910 -3.997 1.00 98.44 168 MET A N 1
ATOM 1329 C CA . MET A 1 168 ? 1.801 -9.811 -3.346 1.00 98.44 168 MET A CA 1
ATOM 1330 C C . MET A 1 168 ? 2.013 -9.877 -1.838 1.00 98.44 168 MET A C 1
ATOM 1332 O O . MET A 1 168 ? 1.646 -10.863 -1.196 1.00 98.44 168 MET A O 1
ATOM 1336 N N . LEU A 1 169 ? 2.557 -8.803 -1.272 1.00 98.56 169 LEU A N 1
ATOM 1337 C CA . LEU A 1 169 ? 2.581 -8.584 0.165 1.00 98.56 169 LEU A CA 1
ATOM 1338 C C . LEU A 1 169 ? 1.229 -8.007 0.599 1.00 98.56 169 LEU A C 1
ATOM 1340 O O . LEU A 1 169 ? 0.789 -6.980 0.083 1.00 98.56 169 LEU A O 1
ATOM 1344 N N . VAL A 1 170 ? 0.581 -8.664 1.562 1.00 98.50 170 VAL A N 1
ATOM 1345 C CA . VAL A 1 170 ? -0.637 -8.164 2.207 1.00 98.50 170 VAL A CA 1
ATOM 1346 C C . VAL A 1 170 ? -0.446 -8.161 3.709 1.00 98.50 170 VAL A C 1
ATOM 1348 O O . VAL A 1 170 ? -0.090 -9.186 4.289 1.00 98.50 170 VAL A O 1
ATOM 1351 N N . PHE A 1 171 ? -0.727 -7.030 4.343 1.00 97.56 171 PHE A N 1
ATOM 1352 C CA . PHE A 1 171 ? -0.682 -6.912 5.794 1.00 97.56 171 PHE A CA 1
ATOM 1353 C C . PHE A 1 171 ? -1.821 -6.048 6.321 1.00 97.56 171 PHE A C 1
ATOM 1355 O O . PHE A 1 171 ? -2.371 -5.190 5.630 1.00 97.56 171 PHE A O 1
ATOM 1362 N N . LEU A 1 172 ? -2.172 -6.316 7.575 1.00 95.62 172 LEU A N 1
ATOM 1363 C CA . LEU A 1 172 ? -3.130 -5.544 8.346 1.00 95.62 172 LEU A CA 1
ATOM 1364 C C . LEU A 1 172 ? -2.456 -4.267 8.853 1.00 95.62 172 LEU A C 1
ATOM 1366 O O . LEU A 1 172 ? -1.422 -4.333 9.517 1.00 95.62 172 LEU A O 1
ATOM 1370 N N . ASN A 1 173 ? -3.071 -3.119 8.597 1.00 92.12 173 ASN A N 1
ATOM 1371 C CA . ASN A 1 173 ? -2.580 -1.823 9.047 1.00 92.12 173 ASN A CA 1
ATOM 1372 C C . ASN A 1 173 ? -2.959 -1.581 10.521 1.00 92.12 173 ASN A C 1
ATOM 1374 O O . ASN A 1 173 ? -3.857 -0.806 10.841 1.00 92.12 173 ASN A O 1
ATOM 1378 N N . SER A 1 174 ? -2.316 -2.321 11.426 1.00 88.44 174 SER A N 1
ATOM 1379 C CA . SER A 1 174 ? -2.583 -2.264 12.866 1.00 88.44 174 SER A CA 1
ATOM 1380 C C . SER A 1 174 ? -1.323 -1.910 13.652 1.00 88.44 174 SER A C 1
ATOM 1382 O O . SER A 1 174 ? -1.107 -0.746 13.986 1.00 88.44 174 SER A O 1
ATOM 1384 N N . LYS A 1 175 ? -0.506 -2.922 13.949 1.00 90.69 175 LYS A N 1
ATOM 1385 C CA . LYS A 1 175 ? 0.764 -2.816 14.667 1.00 90.69 175 LYS A CA 1
ATOM 1386 C C . LYS A 1 175 ? 1.929 -3.001 13.701 1.00 90.69 175 LYS A C 1
ATOM 1388 O O . LYS A 1 175 ? 1.758 -3.529 12.605 1.00 90.69 175 LYS A O 1
ATOM 1393 N N . GLY A 1 176 ? 3.109 -2.606 14.145 1.00 93.88 176 GLY A N 1
ATOM 1394 C CA . GLY A 1 176 ? 4.317 -2.495 13.354 1.00 93.88 176 GLY A CA 1
ATOM 1395 C C . GLY A 1 176 ? 4.326 -1.221 12.522 1.00 93.88 176 GLY A C 1
ATOM 1396 O O . GLY A 1 176 ? 3.458 -0.351 12.635 1.00 93.88 176 GLY A O 1
ATOM 1397 N N . ALA A 1 177 ? 5.343 -1.121 11.687 1.00 97.44 177 ALA A N 1
ATOM 1398 C CA . ALA A 1 177 ? 5.430 -0.136 10.628 1.00 97.44 177 ALA A CA 1
ATOM 1399 C C . ALA A 1 177 ? 6.032 -0.802 9.391 1.00 97.44 177 ALA A C 1
ATOM 1401 O O . ALA A 1 177 ? 6.570 -1.911 9.458 1.00 97.44 177 ALA A O 1
ATOM 1402 N N . HIS A 1 178 ? 5.931 -0.129 8.258 1.00 98.44 178 HIS A N 1
ATOM 1403 C CA . HIS A 1 178 ? 6.595 -0.542 7.037 1.00 98.44 178 HIS A CA 1
ATOM 1404 C C . HIS A 1 178 ? 7.266 0.655 6.378 1.00 98.44 178 HIS A C 1
ATOM 1406 O O . HIS A 1 178 ? 6.909 1.801 6.637 1.00 98.44 178 HIS A O 1
ATOM 1412 N N . GLY A 1 179 ? 8.254 0.376 5.547 1.00 98.19 179 GLY A N 1
ATOM 1413 C CA . GLY A 1 179 ? 9.024 1.376 4.827 1.00 98.19 179 GLY A CA 1
ATOM 1414 C C . GLY A 1 179 ? 9.626 0.763 3.577 1.00 98.19 179 GLY A C 1
ATOM 1415 O O . GLY A 1 179 ? 9.329 -0.379 3.203 1.00 98.19 179 GLY A O 1
ATOM 1416 N N . ALA A 1 180 ? 10.460 1.534 2.904 1.00 98.12 180 ALA A N 1
ATOM 1417 C CA . ALA A 1 180 ? 11.188 1.063 1.744 1.00 98.12 180 ALA A CA 1
ATOM 1418 C C . ALA A 1 180 ? 12.420 1.929 1.531 1.00 98.12 180 ALA A C 1
ATOM 1420 O O . ALA A 1 180 ? 12.363 3.138 1.729 1.00 98.12 180 ALA A O 1
ATOM 1421 N N . ASP A 1 181 ? 13.487 1.300 1.060 1.00 98.06 181 ASP A N 1
ATOM 1422 C CA . ASP A 1 181 ? 14.747 1.973 0.799 1.00 98.06 181 ASP A CA 1
ATOM 1423 C C . ASP A 1 181 ? 15.375 1.420 -0.483 1.00 98.06 181 ASP A C 1
ATOM 1425 O O . ASP A 1 181 ? 15.362 0.206 -0.721 1.00 98.06 181 ASP A O 1
ATOM 1429 N N . ILE A 1 182 ? 15.866 2.321 -1.325 1.00 98.25 182 ILE A N 1
ATOM 1430 C CA . ILE A 1 182 ? 16.737 2.038 -2.459 1.00 98.25 182 ILE A CA 1
ATOM 1431 C C . ILE A 1 182 ? 17.919 3.004 -2.316 1.00 98.25 182 ILE A C 1
ATOM 1433 O O . ILE A 1 182 ? 17.753 4.188 -2.619 1.00 98.25 182 ILE A O 1
ATOM 1437 N N . PRO A 1 183 ? 19.087 2.528 -1.855 1.00 97.62 183 PRO A N 1
ATOM 1438 C CA . PRO A 1 183 ? 20.279 3.348 -1.684 1.00 97.62 183 PRO A CA 1
ATOM 1439 C C . PRO A 1 183 ? 20.651 4.129 -2.948 1.00 97.62 183 PRO A C 1
ATOM 1441 O O . PRO A 1 183 ? 20.382 3.688 -4.067 1.00 97.62 183 PRO A O 1
ATOM 1444 N N . GLU A 1 184 ? 21.286 5.288 -2.775 1.00 97.62 184 GLU A N 1
ATOM 1445 C CA . GLU A 1 184 ? 21.754 6.126 -3.890 1.00 97.62 184 GLU A CA 1
ATOM 1446 C C . GLU A 1 184 ? 22.816 5.429 -4.757 1.00 97.62 184 GLU A C 1
ATOM 1448 O O . GLU A 1 184 ? 22.916 5.718 -5.946 1.00 97.62 184 GLU A O 1
ATOM 1453 N N . ASP A 1 185 ? 23.581 4.495 -4.183 1.00 97.25 185 ASP A N 1
ATOM 1454 C CA . ASP A 1 185 ? 24.627 3.717 -4.858 1.00 97.25 185 ASP A CA 1
ATOM 1455 C C . ASP A 1 185 ? 24.115 2.417 -5.511 1.00 97.25 185 ASP A C 1
ATOM 1457 O O . ASP A 1 185 ? 24.904 1.640 -6.055 1.00 97.25 185 ASP A O 1
ATOM 1461 N N . ALA A 1 186 ? 22.798 2.171 -5.490 1.00 97.62 186 ALA A N 1
ATOM 1462 C CA . ALA A 1 186 ? 22.186 1.099 -6.270 1.00 97.62 186 ALA A CA 1
ATOM 1463 C C . ALA A 1 186 ? 22.372 1.341 -7.789 1.00 97.62 186 ALA A C 1
ATOM 1465 O O . ALA A 1 186 ? 22.579 2.482 -8.210 1.00 97.62 186 ALA A O 1
ATOM 1466 N N . PRO A 1 187 ? 22.288 0.296 -8.641 1.00 97.00 187 PRO A N 1
ATOM 1467 C CA . PRO A 1 187 ? 22.436 0.455 -10.089 1.00 97.00 187 PRO A CA 1
ATOM 1468 C C . PRO A 1 187 ? 21.533 1.563 -10.647 1.00 97.00 187 PRO A C 1
ATOM 1470 O O . PRO A 1 187 ? 20.339 1.595 -10.359 1.00 97.00 187 PRO A O 1
ATOM 1473 N N . ALA A 1 188 ? 22.098 2.479 -11.437 1.00 96.06 188 ALA A N 1
ATOM 1474 C CA . ALA A 1 188 ? 21.402 3.684 -11.904 1.00 96.06 188 ALA A CA 1
ATOM 1475 C C . ALA A 1 188 ? 20.175 3.399 -12.793 1.00 96.06 188 ALA A C 1
ATOM 1477 O O . ALA A 1 188 ? 19.275 4.231 -12.893 1.00 96.06 188 ALA A O 1
ATOM 1478 N N . ASP A 1 189 ? 20.137 2.233 -13.436 1.00 95.12 189 ASP A N 1
ATOM 1479 C CA . ASP A 1 189 ? 19.032 1.741 -14.258 1.00 95.12 189 ASP A CA 1
ATOM 1480 C C . ASP A 1 189 ? 18.001 0.917 -13.467 1.00 95.12 189 ASP A C 1
ATOM 1482 O O . ASP A 1 189 ? 17.019 0.438 -14.040 1.00 95.12 189 ASP A O 1
ATOM 1486 N N . LEU A 1 190 ? 18.182 0.770 -12.150 1.00 97.00 190 LEU A N 1
ATOM 1487 C CA . LEU A 1 190 ? 17.235 0.070 -11.296 1.00 97.00 190 LEU A CA 1
ATOM 1488 C C . LEU A 1 190 ? 15.890 0.795 -11.275 1.00 97.00 190 LEU A C 1
ATOM 1490 O O . LEU A 1 190 ? 15.776 1.966 -10.906 1.00 97.00 190 LEU A O 1
ATOM 1494 N N . GLU A 1 191 ? 14.834 0.046 -11.575 1.00 97.25 191 GLU A N 1
ATOM 1495 C CA . GLU A 1 191 ? 13.459 0.503 -11.425 1.00 97.25 191 GLU A CA 1
ATOM 1496 C C . GLU A 1 191 ? 12.648 -0.537 -10.667 1.00 97.25 191 GLU A C 1
ATOM 1498 O O . GLU A 1 191 ? 12.580 -1.702 -11.055 1.00 97.25 191 GLU A O 1
ATOM 1503 N N . ARG A 1 192 ? 11.974 -0.103 -9.603 1.00 98.00 192 ARG A N 1
ATOM 1504 C CA . ARG A 1 192 ? 11.069 -0.946 -8.829 1.00 98.00 192 ARG A CA 1
ATOM 1505 C C . ARG A 1 192 ? 9.625 -0.545 -9.083 1.00 98.00 192 ARG A C 1
ATOM 1507 O O . ARG A 1 192 ? 9.142 0.447 -8.526 1.00 98.00 192 ARG A O 1
ATOM 1514 N N . TYR A 1 193 ? 8.922 -1.358 -9.868 1.00 98.44 193 TYR A N 1
ATOM 1515 C CA . TYR A 1 193 ? 7.492 -1.198 -10.120 1.00 98.44 193 TYR A CA 1
ATOM 1516 C C . TYR A 1 193 ? 6.653 -1.968 -9.099 1.00 98.44 193 TYR A C 1
ATOM 1518 O O . TYR A 1 193 ? 6.926 -3.118 -8.763 1.00 98.44 193 TYR A O 1
ATOM 1526 N N . THR A 1 194 ? 5.598 -1.356 -8.575 1.00 98.50 194 THR A N 1
ATOM 1527 C CA . THR A 1 194 ? 4.667 -2.013 -7.644 1.00 98.50 194 THR A CA 1
ATOM 1528 C C . THR A 1 194 ? 3.255 -1.513 -7.896 1.00 98.50 194 THR A C 1
ATOM 1530 O O . THR A 1 194 ? 3.044 -0.312 -8.033 1.00 98.50 194 THR A O 1
ATOM 1533 N N . TYR A 1 195 ? 2.272 -2.408 -7.912 1.00 98.75 195 TYR A N 1
ATOM 1534 C CA . TYR A 1 195 ? 0.867 -2.017 -7.849 1.00 98.75 195 TYR A CA 1
ATOM 1535 C C . TYR A 1 195 ? 0.398 -2.033 -6.393 1.00 98.75 195 TYR A C 1
ATOM 1537 O O . TYR A 1 195 ? 0.518 -3.048 -5.708 1.00 98.75 195 TYR A O 1
ATOM 1545 N N . GLN A 1 196 ? -0.139 -0.911 -5.920 1.00 98.50 196 GLN A N 1
ATOM 1546 C CA . GLN A 1 196 ? -0.679 -0.775 -4.573 1.00 98.50 196 GLN A CA 1
ATOM 1547 C C . GLN A 1 196 ? -2.183 -0.533 -4.600 1.00 98.50 196 GLN A C 1
ATOM 1549 O O . GLN A 1 196 ? -2.674 0.269 -5.392 1.00 98.50 196 GLN A O 1
ATOM 1554 N N . PHE A 1 197 ? -2.899 -1.156 -3.665 1.00 98.50 197 PHE A N 1
ATOM 1555 C CA . PHE A 1 197 ? -4.255 -0.765 -3.286 1.00 98.50 197 PHE A CA 1
ATOM 1556 C C . PHE A 1 197 ? -4.518 -1.072 -1.808 1.00 98.50 197 PHE A C 1
ATOM 1558 O O . PHE A 1 197 ? -3.810 -1.855 -1.174 1.00 98.50 197 PHE A O 1
ATOM 1565 N N . TYR A 1 198 ? -5.565 -0.461 -1.260 1.00 98.31 198 TYR A N 1
ATOM 1566 C CA . TYR A 1 198 ? -6.043 -0.741 0.091 1.00 98.31 198 TYR A CA 1
ATOM 1567 C C . TYR A 1 198 ? -7.387 -1.451 0.060 1.00 98.31 198 TYR A C 1
ATOM 1569 O O . TYR A 1 198 ? -8.227 -1.126 -0.780 1.00 98.31 198 TYR A O 1
ATOM 1577 N N . VAL A 1 199 ? -7.634 -2.322 1.037 1.00 97.81 199 VAL A N 1
ATOM 1578 C CA . VAL A 1 199 ? -8.989 -2.744 1.411 1.00 97.81 199 VAL A CA 1
ATOM 1579 C C . VAL A 1 199 ? -9.481 -1.816 2.519 1.00 97.81 199 VAL A C 1
ATOM 1581 O O . VAL A 1 199 ? -8.840 -1.683 3.559 1.00 97.81 199 VAL A O 1
ATOM 1584 N N . THR A 1 200 ? -10.609 -1.148 2.293 1.00 95.81 200 THR A N 1
ATOM 1585 C CA . THR A 1 200 ? -11.175 -0.138 3.203 1.00 95.81 200 THR A CA 1
ATOM 1586 C C . THR A 1 200 ? -12.686 -0.323 3.301 1.00 95.81 200 THR A C 1
ATOM 1588 O O . THR A 1 200 ? -13.308 -0.724 2.317 1.00 95.81 200 THR A O 1
ATOM 1591 N N . PRO A 1 201 ? -13.333 0.015 4.426 1.00 94.75 201 PRO A N 1
ATOM 1592 C CA . PRO A 1 201 ? -14.769 0.242 4.430 1.00 94.75 201 PRO A CA 1
ATOM 1593 C C . PRO A 1 201 ? -15.114 1.441 3.539 1.00 94.75 201 PRO A C 1
ATOM 1595 O O . PRO A 1 201 ? -14.274 2.324 3.316 1.00 94.75 201 PRO A O 1
ATOM 1598 N N . ARG A 1 202 ? -16.361 1.520 3.066 1.00 93.81 202 ARG A N 1
ATOM 1599 C CA . ARG A 1 202 ? -16.865 2.735 2.419 1.00 93.81 202 ARG A CA 1
ATOM 1600 C C . ARG A 1 202 ? -16.777 3.922 3.380 1.00 93.81 202 ARG A C 1
ATOM 1602 O O . ARG A 1 202 ? -17.078 3.811 4.568 1.00 93.81 202 ARG A O 1
ATOM 1609 N N . ALA A 1 203 ? -16.363 5.072 2.853 1.00 92.12 203 ALA A N 1
ATOM 1610 C CA . ALA A 1 203 ? -16.059 6.250 3.662 1.00 92.12 203 ALA A CA 1
ATOM 1611 C C . ALA A 1 203 ? -17.277 6.808 4.422 1.00 92.12 203 ALA A C 1
ATOM 1613 O O . ALA A 1 203 ? -17.132 7.256 5.559 1.00 92.12 203 ALA A O 1
ATOM 1614 N N . ASP A 1 204 ? -18.464 6.773 3.815 1.00 94.25 204 ASP A N 1
ATOM 1615 C CA . ASP A 1 204 ? -19.733 7.187 4.423 1.00 94.25 204 ASP A CA 1
ATOM 1616 C C . ASP A 1 204 ? -20.127 6.270 5.589 1.00 94.25 204 ASP A C 1
ATOM 1618 O O . ASP A 1 204 ? -20.383 6.752 6.694 1.00 94.25 204 ASP A O 1
ATOM 1622 N N . ALA A 1 205 ? -20.079 4.956 5.370 1.00 94.88 205 ALA A N 1
ATOM 1623 C CA . ALA A 1 205 ? -20.392 3.950 6.378 1.00 94.88 205 ALA A CA 1
ATOM 1624 C C . ALA A 1 205 ? -19.403 3.993 7.559 1.00 94.88 205 ALA A C 1
ATOM 1626 O O . ALA A 1 205 ? -19.817 3.993 8.718 1.00 94.88 205 ALA A O 1
ATOM 1627 N N . LEU A 1 206 ? -18.100 4.130 7.279 1.00 95.38 206 LEU A N 1
ATOM 1628 C CA . LEU A 1 206 ? -17.081 4.314 8.315 1.00 95.38 206 LEU A CA 1
ATOM 1629 C C . LEU A 1 206 ? -17.307 5.602 9.112 1.00 95.38 206 LEU A C 1
ATOM 1631 O O . LEU A 1 206 ? -17.197 5.599 10.333 1.00 95.38 206 LEU A O 1
ATOM 1635 N N . SER A 1 207 ? -17.637 6.706 8.440 1.00 94.88 207 SER A N 1
ATOM 1636 C CA . SER A 1 207 ? -17.933 7.981 9.101 1.00 94.88 207 SER A CA 1
ATOM 1637 C C . SER A 1 207 ? -19.140 7.868 10.038 1.00 94.88 207 SER A C 1
ATOM 1639 O O . SER A 1 207 ? -19.099 8.389 11.153 1.00 94.88 207 SER A O 1
ATOM 1641 N N . ALA A 1 208 ? -20.193 7.158 9.619 1.00 96.00 208 ALA A N 1
ATOM 1642 C CA . ALA A 1 208 ? -21.365 6.892 10.449 1.00 96.00 208 ALA A CA 1
ATOM 1643 C C . ALA A 1 208 ? -21.013 6.057 11.691 1.00 96.00 208 ALA A C 1
ATOM 1645 O O . ALA A 1 208 ? -21.369 6.461 12.798 1.00 96.00 208 ALA A O 1
ATOM 1646 N N . LEU A 1 209 ? -20.247 4.969 11.523 1.00 96.12 209 LEU A N 1
ATOM 1647 C CA . LEU A 1 209 ? -19.754 4.161 12.642 1.00 96.12 209 LEU A CA 1
ATOM 1648 C C . LEU A 1 209 ? -18.910 5.001 13.603 1.00 96.12 209 LEU A C 1
ATOM 1650 O O . LEU A 1 209 ? -19.160 5.010 14.800 1.00 96.12 209 LEU A O 1
ATOM 1654 N N . VAL A 1 210 ? -17.936 5.762 13.095 1.00 95.94 210 VAL A N 1
ATOM 1655 C CA . VAL A 1 210 ? -17.092 6.611 13.947 1.00 95.94 210 VAL A CA 1
ATOM 1656 C C . VAL A 1 210 ? -17.950 7.598 14.736 1.00 95.94 210 VAL A C 1
ATOM 1658 O O . VAL A 1 210 ? -17.714 7.783 15.922 1.00 95.94 210 VAL A O 1
ATOM 1661 N N . LYS A 1 211 ? -18.985 8.205 14.145 1.00 96.25 211 LYS A N 1
ATOM 1662 C CA . LYS A 1 211 ? -19.864 9.146 14.860 1.00 96.25 211 LYS A CA 1
ATOM 1663 C C . LYS A 1 211 ? -20.635 8.512 16.022 1.00 96.25 211 LYS A C 1
ATOM 1665 O O . LYS A 1 211 ? -20.884 9.240 16.987 1.00 96.25 211 LYS A O 1
ATOM 1670 N N . SER A 1 212 ? -20.976 7.222 15.944 1.00 95.62 212 SER A N 1
ATOM 1671 C CA . SER A 1 212 ? -21.700 6.495 16.996 1.00 95.62 212 SER A CA 1
ATOM 1672 C C . SER A 1 212 ? -20.805 5.969 18.121 1.00 95.62 212 SER A C 1
ATOM 1674 O O . SER A 1 212 ? -21.325 5.548 19.151 1.00 95.62 212 SER A O 1
ATOM 1676 N N . LEU A 1 213 ? -19.477 6.009 17.967 1.00 96.00 213 LEU A N 1
ATOM 1677 C CA . LEU A 1 213 ? -18.556 5.567 19.016 1.00 96.00 213 LEU A CA 1
ATOM 1678 C C . LEU A 1 213 ? -18.583 6.496 20.250 1.00 96.00 213 LEU A C 1
ATOM 1680 O O . LEU A 1 213 ? -18.830 7.705 20.119 1.00 96.00 213 LEU A O 1
ATOM 1684 N N . PRO A 1 214 ? -18.208 5.980 21.439 1.00 94.56 214 PRO A N 1
ATOM 1685 C CA . PRO A 1 214 ? -17.914 6.801 22.614 1.00 94.56 214 PRO A CA 1
ATOM 1686 C C . PRO A 1 214 ? -16.914 7.928 22.313 1.00 94.56 214 PRO A C 1
ATOM 1688 O O . PRO A 1 214 ? -16.061 7.812 21.425 1.00 94.56 214 PRO A O 1
ATOM 1691 N N . LYS A 1 215 ? -16.998 9.044 23.048 1.00 93.12 215 LYS A N 1
ATOM 1692 C CA . LYS A 1 215 ? -16.207 10.265 22.791 1.00 93.12 215 LYS A CA 1
ATOM 1693 C C . LYS A 1 215 ? -14.699 9.989 22.772 1.00 93.12 215 LYS A C 1
ATOM 1695 O O . LYS A 1 215 ? -13.996 10.522 21.913 1.00 93.12 215 LYS A O 1
ATOM 1700 N N . GLU A 1 216 ? -14.234 9.130 23.666 1.00 90.44 216 GLU A N 1
ATOM 1701 C CA . GLU A 1 216 ? -12.838 8.732 23.844 1.00 90.44 216 GLU A CA 1
ATOM 1702 C C . GLU A 1 216 ? -12.331 7.986 22.604 1.00 90.44 216 GLU A C 1
ATOM 1704 O O . GLU A 1 216 ? -11.244 8.256 22.098 1.00 90.44 216 GLU A O 1
ATOM 1709 N N . ARG A 1 217 ? -13.165 7.107 22.039 1.00 90.69 217 ARG A N 1
ATOM 1710 C CA . ARG A 1 217 ? -12.852 6.362 20.812 1.00 90.69 217 ARG A CA 1
ATOM 1711 C C . ARG A 1 217 ? -12.897 7.248 19.579 1.00 90.69 217 ARG A C 1
ATOM 1713 O O . ARG A 1 217 ? -12.007 7.173 18.738 1.00 90.69 217 ARG A O 1
ATOM 1720 N N . ARG A 1 218 ? -13.854 8.175 19.501 1.00 92.50 218 ARG A N 1
ATOM 1721 C CA . ARG A 1 218 ? -13.898 9.178 18.421 1.00 92.50 218 ARG A CA 1
ATOM 1722 C C . ARG A 1 218 ? -12.649 10.048 18.368 1.00 92.50 218 ARG A C 1
ATOM 1724 O O . ARG A 1 218 ? -12.235 10.443 17.280 1.00 92.50 218 ARG A O 1
ATOM 1731 N N . ALA A 1 219 ? -12.031 10.337 19.514 1.00 89.69 219 ALA A N 1
ATOM 1732 C CA . ALA A 1 219 ? -10.793 11.110 19.561 1.00 89.69 219 ALA A CA 1
ATOM 1733 C C . ALA A 1 219 ? -9.635 10.428 18.805 1.00 89.69 219 ALA A C 1
ATOM 1735 O O . ALA A 1 219 ? -8.802 11.125 18.230 1.00 89.69 219 ALA A O 1
ATOM 1736 N N . GLN A 1 220 ? -9.641 9.092 18.701 1.00 88.81 220 GLN A N 1
ATOM 1737 C CA . GLN A 1 220 ? -8.627 8.320 17.969 1.00 88.81 220 GLN A CA 1
ATOM 1738 C C . GLN A 1 220 ? -8.708 8.470 16.438 1.00 88.81 220 GLN A C 1
ATOM 1740 O O . GLN A 1 220 ? -7.815 7.996 15.735 1.00 88.81 220 GLN A O 1
ATOM 1745 N N . TRP A 1 221 ? -9.756 9.122 15.921 1.00 90.81 221 TRP A N 1
ATOM 1746 C CA . TRP A 1 221 ? -10.039 9.300 14.490 1.00 90.81 221 TRP A CA 1
ATOM 1747 C C . TRP A 1 221 ? -9.891 10.755 14.011 1.00 90.81 221 TRP A C 1
ATOM 1749 O O . TRP A 1 221 ? -10.385 11.128 12.941 1.00 90.81 221 TRP A O 1
ATOM 1759 N N . ARG A 1 222 ? -9.230 11.606 14.804 1.00 83.31 222 ARG A N 1
ATOM 1760 C CA . ARG A 1 222 ? -9.016 13.025 14.486 1.00 83.31 222 ARG A CA 1
ATOM 1761 C C . ARG A 1 222 ? -7.835 13.227 13.531 1.00 83.31 222 ARG A C 1
ATOM 1763 O O . ARG A 1 222 ? -6.904 12.428 13.465 1.00 83.31 222 ARG A O 1
ATOM 1770 N N . ASN A 1 223 ? -7.867 14.330 12.785 1.00 79.25 223 ASN A N 1
ATOM 1771 C CA . ASN A 1 223 ? -6.701 14.789 12.030 1.00 79.25 223 ASN A CA 1
ATOM 1772 C C . ASN A 1 223 ? -5.642 15.329 13.008 1.00 79.25 223 ASN A C 1
ATOM 1774 O O . ASN A 1 223 ? -6.006 16.050 13.939 1.00 79.25 223 ASN A O 1
ATOM 1778 N N . LYS A 1 224 ? -4.347 15.066 12.757 1.00 64.19 224 LYS A N 1
ATOM 1779 C CA . LYS A 1 224 ? -3.222 15.552 13.591 1.00 64.19 224 LYS A CA 1
ATOM 1780 C C . LYS A 1 224 ? -3.275 17.069 13.873 1.00 64.19 224 LYS A C 1
ATOM 1782 O O . LYS A 1 224 ? -2.873 17.502 14.943 1.00 64.19 224 LYS A O 1
ATOM 1787 N N . GLY A 1 225 ? -3.849 17.873 12.971 1.00 55.72 225 GLY A N 1
ATOM 1788 C CA . GLY A 1 225 ? -3.982 19.329 13.137 1.00 55.72 225 GLY A CA 1
ATOM 1789 C C . GLY A 1 225 ? -5.113 19.825 14.053 1.00 55.72 225 GLY A C 1
ATOM 1790 O O . GLY A 1 225 ? -5.138 21.004 14.373 1.00 55.72 225 GLY A O 1
ATOM 1791 N N . GLN A 1 226 ? -6.049 18.972 14.488 1.00 47.62 226 GLN A N 1
ATOM 1792 C CA . GLN A 1 226 ? -7.195 19.387 15.325 1.00 47.62 226 GLN A CA 1
ATOM 1793 C C . GLN A 1 226 ? -7.024 19.066 16.819 1.00 47.62 226 GLN A C 1
ATOM 1795 O O . GLN A 1 226 ? -7.889 19.405 17.620 1.00 47.62 226 GLN A O 1
ATOM 1800 N N . ALA A 1 227 ? -5.933 18.402 17.211 1.00 43.19 227 ALA A N 1
ATOM 1801 C CA . ALA A 1 227 ? -5.693 18.004 18.600 1.00 43.19 227 ALA A CA 1
ATOM 1802 C C . ALA A 1 227 ? -5.020 19.094 19.459 1.00 43.19 227 ALA A C 1
ATOM 1804 O O . ALA A 1 227 ? -5.012 18.969 20.676 1.00 43.19 227 ALA A O 1
ATOM 1805 N N . ARG A 1 228 ? -4.482 20.164 18.854 1.00 36.91 228 ARG A N 1
ATOM 1806 C CA . ARG A 1 228 ? -3.749 21.242 19.554 1.00 36.91 228 ARG A CA 1
ATOM 1807 C C . ARG A 1 228 ? -4.601 22.470 19.929 1.00 36.91 228 ARG A C 1
ATOM 1809 O O . ARG A 1 228 ? -4.039 23.509 20.248 1.00 36.91 228 ARG A O 1
ATOM 1816 N N . GLY A 1 229 ? -5.932 22.382 19.868 1.00 37.03 229 GLY A N 1
ATOM 1817 C CA . GLY A 1 229 ? -6.821 23.543 20.045 1.00 37.03 229 GLY A CA 1
ATOM 1818 C C . GLY A 1 229 ? -8.127 23.260 20.787 1.00 37.03 229 GLY A C 1
ATOM 1819 O O . GLY A 1 229 ? -9.152 23.819 20.407 1.00 37.03 229 GLY A O 1
ATOM 1820 N N . ALA A 1 230 ? -8.111 22.377 21.787 1.00 33.19 230 ALA A N 1
ATOM 1821 C CA . ALA A 1 230 ? -9.234 22.163 22.700 1.00 33.19 230 ALA A CA 1
ATOM 1822 C C . ALA A 1 230 ? -8.738 22.082 24.142 1.00 33.19 230 ALA A C 1
ATOM 1824 O O . ALA A 1 230 ? -7.709 21.401 24.346 1.00 33.19 230 ALA A O 1
#